Protein AF-A0A1L5KVN3-F1 (afdb_monomer_lite)

pLDDT: mean 93.5, std 4.27, range [57.47, 98.38]

Radius of gyration: 22.47 Å; chains: 1; bounding box: 56×33×67 Å

Structure (mmCIF, N/CA/C/O backbone):
data_AF-A0A1L5KVN3-F1
#
_entry.id   AF-A0A1L5KVN3-F1
#
loop_
_atom_site.group_PDB
_atom_site.id
_atom_site.type_symbol
_atom_site.label_atom_id
_atom_site.label_alt_id
_atom_site.label_comp_id
_atom_site.label_asym_id
_atom_site.label_entity_id
_atom_site.label_seq_id
_atom_site.pdbx_PDB_ins_code
_atom_site.Cartn_x
_atom_site.Cartn_y
_atom_site.Cartn_z
_atom_site.occupancy
_atom_site.B_iso_or_equiv
_atom_site.auth_seq_id
_atom_site.auth_comp_id
_atom_site.auth_asym_id
_atom_site.auth_atom_id
_atom_site.pdbx_PDB_model_num
ATOM 1 N N . GLY A 1 1 ? -29.099 7.643 25.582 1.00 81.31 1 GLY A N 1
ATOM 2 C CA . GLY A 1 1 ? -28.100 6.564 25.616 1.00 81.31 1 GLY A CA 1
ATOM 3 C C . GLY A 1 1 ? -27.613 6.233 24.219 1.00 81.31 1 GLY A C 1
ATOM 4 O O . GLY A 1 1 ? -27.958 6.924 23.261 1.00 81.31 1 GLY A O 1
ATOM 5 N N . VAL A 1 2 ? -26.756 5.220 24.115 1.00 88.31 2 VAL A N 1
ATOM 6 C CA . VAL A 1 2 ? -26.306 4.623 22.848 1.00 88.31 2 VAL A CA 1
ATOM 7 C C . VAL A 1 2 ? -26.408 3.105 22.978 1.00 88.31 2 VAL A C 1
ATOM 9 O O . VAL A 1 2 ? -26.219 2.573 24.073 1.00 88.31 2 VAL A O 1
ATOM 12 N N . THR A 1 3 ? -26.682 2.405 21.881 1.00 92.44 3 THR A N 1
ATOM 13 C CA . THR A 1 3 ? -26.737 0.935 21.856 1.00 92.44 3 THR A CA 1
ATOM 14 C C . THR A 1 3 ? -25.705 0.398 20.875 1.00 92.44 3 THR A C 1
ATOM 16 O O . THR A 1 3 ? -25.621 0.881 19.747 1.00 92.44 3 THR A O 1
ATOM 19 N N . VAL A 1 4 ? -24.920 -0.601 21.283 1.00 93.56 4 VAL A N 1
ATOM 20 C CA . VAL A 1 4 ? -24.021 -1.314 20.363 1.00 93.56 4 VAL A CA 1
ATOM 21 C C . VAL A 1 4 ? -24.869 -2.239 19.495 1.00 93.56 4 VAL A C 1
ATOM 23 O O . VAL A 1 4 ? -25.583 -3.092 20.013 1.00 93.56 4 VAL A O 1
ATOM 26 N N . THR A 1 5 ? -24.807 -2.055 18.182 1.00 93.75 5 THR A N 1
ATOM 27 C CA . THR A 1 5 ? -25.604 -2.813 17.202 1.00 93.75 5 THR A CA 1
ATOM 28 C C . THR A 1 5 ? -24.796 -3.876 16.479 1.00 93.75 5 THR A C 1
ATOM 30 O O . THR A 1 5 ? -25.347 -4.901 16.091 1.00 93.75 5 THR A O 1
ATOM 33 N N . ASN A 1 6 ? -23.496 -3.648 16.305 1.00 92.88 6 ASN A N 1
ATOM 34 C CA . ASN A 1 6 ? -22.606 -4.587 15.642 1.00 92.88 6 ASN A CA 1
ATOM 35 C C . ASN A 1 6 ? -21.169 -4.430 16.151 1.00 92.88 6 ASN A C 1
ATOM 37 O O . ASN A 1 6 ? -20.781 -3.356 16.622 1.00 92.88 6 ASN A O 1
ATOM 41 N N . ILE A 1 7 ? -20.386 -5.502 16.039 1.00 93.56 7 ILE A N 1
ATOM 42 C CA . ILE A 1 7 ? -18.973 -5.542 16.412 1.00 93.56 7 ILE A CA 1
ATOM 43 C C . ILE A 1 7 ? -18.209 -6.231 15.284 1.00 93.56 7 ILE A C 1
ATOM 45 O O . ILE A 1 7 ? -18.510 -7.370 14.935 1.00 93.56 7 ILE A O 1
ATOM 49 N N . SER A 1 8 ? -17.206 -5.546 14.741 1.00 92.00 8 SER A N 1
ATOM 50 C CA . SER A 1 8 ? -16.325 -6.078 13.700 1.00 92.00 8 SER A CA 1
ATOM 51 C C . SER A 1 8 ? -14.889 -6.094 14.207 1.00 92.00 8 SER A C 1
ATOM 53 O O . SER A 1 8 ? -14.295 -5.037 14.426 1.00 92.00 8 SER A O 1
ATOM 55 N N . CYS A 1 9 ? -14.333 -7.289 14.402 1.00 91.62 9 CYS A N 1
ATOM 56 C CA . CYS A 1 9 ? -12.966 -7.472 14.881 1.00 91.62 9 CYS A CA 1
ATOM 57 C C . CYS A 1 9 ? -12.002 -7.623 13.700 1.00 91.62 9 CYS A C 1
ATOM 59 O O . CYS A 1 9 ? -12.023 -8.637 13.001 1.00 91.62 9 CYS A O 1
ATOM 61 N N . GLY A 1 10 ? -11.140 -6.629 13.502 1.00 91.62 10 GLY A N 1
ATOM 62 C CA . GLY A 1 10 ? -10.053 -6.673 12.532 1.00 91.62 10 GLY A CA 1
ATOM 63 C C . GLY A 1 10 ? -8.733 -7.121 13.165 1.00 91.62 10 GLY A C 1
ATOM 64 O O . GLY A 1 10 ? -8.663 -7.346 14.375 1.00 91.62 10 GLY A O 1
ATOM 65 N N . PRO A 1 11 ? -7.650 -7.215 12.372 1.00 91.31 11 PRO A N 1
ATOM 66 C CA . PRO A 1 11 ? -6.347 -7.655 12.875 1.00 91.31 11 PRO A CA 1
ATOM 67 C C . PRO A 1 11 ? -5.754 -6.746 13.963 1.00 91.31 11 PRO A C 1
ATOM 69 O O . PRO A 1 11 ? -5.187 -7.250 14.931 1.00 91.31 11 PRO A O 1
ATOM 72 N N . SER A 1 12 ? -5.917 -5.424 13.825 1.00 92.06 12 SER A N 1
ATOM 73 C CA . SER A 1 12 ? -5.297 -4.428 14.720 1.00 92.06 12 SER A CA 1
ATOM 74 C C . SER A 1 12 ? -6.296 -3.586 15.518 1.00 92.06 12 SER A C 1
ATOM 76 O O . SER A 1 12 ? -5.930 -2.969 16.515 1.00 92.06 12 SER A O 1
ATOM 78 N N . VAL A 1 13 ? -7.549 -3.515 15.069 1.00 94.50 13 VAL A N 1
ATOM 79 C CA . VAL A 1 13 ? -8.603 -2.716 15.704 1.00 94.50 13 VAL A CA 1
ATOM 80 C C . VAL A 1 13 ? -9.915 -3.483 15.701 1.00 94.50 13 VAL A C 1
ATOM 82 O O . VAL A 1 13 ? -10.191 -4.254 14.782 1.00 94.50 13 VAL A O 1
ATOM 85 N N . THR A 1 14 ? -10.747 -3.218 16.698 1.00 93.94 14 THR A N 1
ATOM 86 C CA . THR A 1 14 ? -12.137 -3.664 16.757 1.00 93.94 14 THR A CA 1
ATOM 87 C C . THR A 1 14 ? -13.049 -2.454 16.615 1.00 93.94 14 THR A C 1
ATOM 89 O O . THR A 1 14 ? -12.903 -1.472 17.345 1.00 93.94 14 THR A O 1
ATOM 92 N N . ARG A 1 15 ? -13.992 -2.512 15.671 1.00 95.06 15 ARG A N 1
ATOM 93 C CA . ARG A 1 15 ? -14.998 -1.470 15.459 1.00 95.06 15 ARG A CA 1
ATOM 94 C C . ARG A 1 15 ? -16.300 -1.845 16.160 1.00 95.06 15 ARG A C 1
ATOM 96 O O . ARG A 1 15 ? -16.905 -2.865 15.841 1.00 95.06 15 ARG A O 1
ATOM 103 N N . TYR A 1 16 ? -16.757 -0.970 17.046 1.00 94.75 16 TYR A N 1
ATOM 104 C CA . TYR A 1 16 ? -18.073 -1.024 17.677 1.00 94.75 16 TYR A CA 1
ATOM 105 C C . TYR A 1 16 ? -19.016 -0.060 16.954 1.00 94.75 16 TYR A C 1
ATOM 107 O O . TYR A 1 16 ? -18.759 1.143 16.910 1.00 94.75 16 TYR A O 1
ATOM 115 N N . GLU A 1 17 ? -20.100 -0.571 16.374 1.00 95.00 17 GLU A N 1
ATOM 116 C CA . GLU A 1 17 ? -21.125 0.252 15.726 1.00 95.00 17 GLU A CA 1
ATOM 117 C C . GLU A 1 17 ? -22.189 0.653 16.748 1.00 95.00 17 GLU A C 1
ATOM 119 O O . GLU A 1 17 ? -22.953 -0.179 17.243 1.00 95.00 17 GLU A O 1
ATOM 124 N N . LEU A 1 18 ? -22.247 1.940 17.064 1.00 94.38 18 LEU A N 1
ATOM 125 C CA . LEU A 1 18 ? -23.184 2.527 18.008 1.00 94.38 18 LEU A CA 1
ATOM 126 C C . LEU A 1 18 ? -24.361 3.158 17.274 1.00 94.38 18 LEU A C 1
ATOM 128 O O . LEU A 1 18 ? -24.173 3.968 16.367 1.00 94.38 18 LEU A O 1
ATOM 132 N N . LEU A 1 19 ? -25.572 2.853 17.725 1.00 94.19 19 LEU A N 1
ATOM 133 C CA . LEU A 1 19 ? -26.783 3.564 17.346 1.00 94.19 19 LEU A CA 1
ATOM 134 C C . LEU A 1 19 ? -27.114 4.590 18.440 1.00 94.19 19 LEU A C 1
ATOM 136 O O . LEU A 1 19 ? -27.444 4.192 19.564 1.00 94.19 19 LEU A O 1
ATOM 140 N N . PRO A 1 20 ? -27.000 5.902 18.162 1.00 91.75 20 PRO A N 1
ATOM 141 C CA . PRO A 1 20 ? -27.422 6.927 19.104 1.00 91.75 20 PRO A CA 1
ATOM 142 C C . PRO A 1 20 ? -28.945 6.962 19.222 1.00 91.75 20 PRO A C 1
ATOM 144 O O . PRO A 1 20 ? -29.653 6.894 18.218 1.00 91.75 20 PRO A O 1
ATOM 147 N N . GLU A 1 21 ? -29.454 7.117 20.443 1.00 92.12 21 GLU A N 1
ATOM 148 C CA . GLU A 1 21 ? -30.877 7.394 20.647 1.00 92.12 21 GLU A CA 1
ATOM 149 C C . GLU A 1 21 ? -31.289 8.733 20.018 1.00 92.12 21 GLU A C 1
ATOM 151 O O . GLU A 1 21 ? -30.475 9.643 19.810 1.00 92.12 21 GLU A O 1
ATOM 156 N N . GLN A 1 22 ? -32.589 8.879 19.752 1.00 87.38 22 GLN A N 1
ATOM 157 C CA . GLN A 1 22 ? -33.147 10.101 19.189 1.00 87.38 22 GLN A CA 1
ATOM 158 C C . GLN A 1 22 ? -32.795 11.321 20.060 1.00 87.38 22 GLN A C 1
ATOM 160 O O . GLN A 1 22 ? -32.977 11.318 21.274 1.00 87.38 22 GLN A O 1
ATOM 165 N N . GLY A 1 23 ? -32.267 12.375 19.430 1.00 86.19 23 GLY A N 1
ATOM 166 C CA . GLY A 1 23 ? -31.845 13.605 20.111 1.00 86.19 23 GLY A CA 1
ATOM 167 C C . GLY A 1 23 ? -30.382 13.628 20.574 1.00 86.19 23 GLY A C 1
ATOM 168 O O . GLY A 1 23 ? -29.875 14.703 20.905 1.00 86.19 23 GLY A O 1
ATOM 169 N N . VAL A 1 24 ? -29.656 12.503 20.535 1.00 89.75 24 VAL A N 1
ATOM 170 C CA . VAL A 1 24 ? -28.208 12.494 20.797 1.00 89.75 24 VAL A CA 1
ATOM 171 C C . VAL A 1 24 ? -27.463 13.053 19.585 1.00 89.75 24 VAL A C 1
ATOM 173 O O . VAL A 1 24 ? -27.447 12.468 18.504 1.00 89.75 24 VAL A O 1
ATOM 176 N N . LYS A 1 25 ? -26.811 14.205 19.765 1.00 90.12 25 LYS A N 1
ATOM 177 C CA . LYS A 1 25 ? -25.978 14.810 18.719 1.00 90.12 25 LYS A CA 1
ATOM 178 C C . LYS A 1 25 ? -24.684 14.019 18.552 1.00 90.12 25 LYS A C 1
ATOM 180 O O . LYS A 1 25 ? -23.946 13.839 19.517 1.00 90.12 25 LYS A O 1
ATOM 185 N N . VAL A 1 26 ? -24.358 13.657 17.313 1.00 89.31 26 VAL A N 1
ATOM 186 C CA . VAL A 1 26 ? -23.094 12.991 16.956 1.00 89.31 26 VAL A CA 1
ATOM 187 C C . VAL A 1 26 ? -21.874 13.773 17.455 1.00 89.31 26 VAL A C 1
ATOM 189 O O . VAL A 1 26 ? -20.943 13.179 17.992 1.00 89.31 26 VAL A O 1
ATOM 192 N N . SER A 1 27 ? -21.905 15.107 17.376 1.00 91.56 27 SER A N 1
ATOM 193 C CA . SER A 1 27 ? -20.817 15.963 17.870 1.00 91.56 27 SER A CA 1
ATOM 194 C C . SER A 1 27 ? -20.517 15.775 19.358 1.00 91.56 27 SER A C 1
ATOM 196 O O . SER A 1 27 ? -19.368 15.920 19.758 1.00 91.56 27 SER A O 1
ATOM 198 N N . ARG A 1 28 ? -21.518 15.405 20.169 1.00 91.75 28 ARG A N 1
ATOM 199 C CA . ARG A 1 28 ? -21.337 15.120 21.598 1.00 91.75 28 ARG A CA 1
ATOM 200 C C . ARG A 1 28 ? -20.621 13.792 21.838 1.00 91.75 28 ARG A C 1
ATOM 202 O O . ARG A 1 28 ? -19.928 13.658 22.833 1.00 91.75 28 ARG A O 1
ATOM 209 N N . ILE A 1 29 ? -20.782 12.819 20.944 1.00 91.25 29 ILE A N 1
ATOM 210 C CA . ILE A 1 29 ? -20.035 11.555 21.007 1.00 91.25 29 ILE A CA 1
ATOM 211 C C . ILE A 1 29 ? -18.579 11.819 20.620 1.00 91.25 29 ILE A C 1
ATOM 213 O O . ILE A 1 29 ? -17.670 11.426 21.340 1.00 91.25 29 ILE A O 1
ATOM 217 N N . VAL A 1 30 ? -18.365 12.560 19.527 1.00 91.81 30 VAL A N 1
ATOM 218 C CA . VAL A 1 30 ? -17.022 12.936 19.061 1.00 91.81 30 VAL A CA 1
ATOM 219 C C . VAL A 1 30 ? -16.272 13.759 20.115 1.00 91.81 30 VAL A C 1
ATOM 221 O O . VAL A 1 30 ? -15.084 13.537 20.331 1.00 91.81 30 VAL A O 1
ATOM 224 N N . SER A 1 31 ? -16.950 14.659 20.836 1.00 93.94 31 SER A N 1
ATOM 225 C CA . SER A 1 31 ? -16.312 15.454 21.894 1.00 93.94 31 SER A CA 1
ATOM 226 C C . SER A 1 31 ? -15.871 14.646 23.119 1.00 93.94 31 SER A C 1
ATOM 228 O O . SER A 1 31 ? -15.094 15.160 23.909 1.00 93.94 31 SER A O 1
ATOM 230 N N . LEU A 1 32 ? -16.357 13.412 23.295 1.00 93.19 32 LEU A N 1
ATOM 231 C CA . LEU A 1 32 ? -15.996 12.532 24.415 1.00 93.19 32 LEU A CA 1
ATOM 232 C C . LEU A 1 32 ? -14.823 11.597 24.077 1.00 93.19 32 LEU A C 1
ATOM 234 O O . LEU A 1 32 ? -14.589 10.631 24.796 1.00 93.19 32 LEU A O 1
ATOM 238 N N . THR A 1 33 ? -14.099 11.845 22.980 1.00 93.81 33 THR A N 1
ATOM 239 C CA . THR A 1 33 ? -13.013 10.968 22.507 1.00 93.81 33 THR A CA 1
ATOM 240 C C . THR A 1 33 ? -11.989 10.662 23.607 1.00 93.81 33 THR A C 1
ATOM 242 O O . THR A 1 33 ? -11.694 9.492 23.851 1.00 93.81 33 THR A O 1
ATOM 245 N N . ASP A 1 34 ? -11.501 11.683 24.318 1.00 93.62 34 ASP A N 1
ATOM 246 C CA . ASP A 1 34 ? -10.494 11.509 25.374 1.00 93.62 34 ASP A CA 1
ATOM 247 C C . ASP A 1 34 ? -11.050 10.782 26.608 1.00 93.62 34 ASP A C 1
ATOM 249 O O . ASP A 1 34 ? -10.379 9.914 27.169 1.00 93.62 34 ASP A O 1
ATOM 253 N N . ASP A 1 35 ? -12.300 11.061 26.987 1.00 94.38 35 ASP A N 1
ATOM 254 C CA . ASP A 1 35 ? -12.962 10.395 28.116 1.00 94.38 35 ASP A CA 1
ATOM 255 C C . ASP A 1 35 ? -13.212 8.908 27.825 1.00 94.38 35 ASP A C 1
ATOM 257 O O . ASP A 1 35 ? -13.017 8.048 28.689 1.00 94.38 35 ASP A O 1
ATOM 261 N N . ILE A 1 36 ? -13.616 8.580 26.592 1.00 92.06 36 ILE A N 1
ATOM 262 C CA . ILE A 1 36 ? -13.808 7.197 26.139 1.00 92.06 36 ILE A CA 1
ATOM 263 C C . ILE A 1 36 ? -12.462 6.472 26.111 1.00 92.06 36 ILE A C 1
ATOM 265 O O . ILE A 1 36 ? -12.355 5.353 26.612 1.00 92.06 36 ILE A O 1
ATOM 269 N N . LYS A 1 37 ? -11.423 7.114 25.572 1.00 93.50 37 LYS A N 1
ATOM 270 C CA . LYS A 1 37 ? -10.060 6.578 25.537 1.00 93.50 37 LYS A CA 1
ATOM 271 C C . LYS A 1 37 ? -9.540 6.259 26.941 1.00 93.50 37 LYS A C 1
ATOM 273 O O . LYS A 1 37 ? -9.044 5.153 27.163 1.00 93.50 37 LYS A O 1
ATOM 278 N N . LEU A 1 38 ? -9.714 7.188 27.885 1.00 93.31 38 LEU A N 1
ATOM 279 C CA . LEU A 1 38 ? -9.354 7.004 29.291 1.00 93.31 38 LEU A CA 1
ATOM 280 C C . LEU A 1 38 ? -10.128 5.838 29.916 1.00 93.31 38 LEU A C 1
ATOM 282 O O . LEU A 1 38 ? -9.531 4.964 30.541 1.00 93.31 38 LEU A O 1
ATOM 286 N N . SER A 1 39 ? -11.442 5.791 29.697 1.00 93.38 39 SER A N 1
ATOM 287 C CA . SER A 1 39 ? -12.320 4.756 30.258 1.00 93.38 39 SER A CA 1
ATOM 288 C C . SER A 1 39 ? -12.009 3.354 29.726 1.00 93.38 39 SER A C 1
ATOM 290 O O . SER A 1 39 ? -12.161 2.372 30.447 1.00 93.38 39 SER A O 1
ATOM 292 N N . LEU A 1 40 ? -11.560 3.247 28.472 1.00 91.38 40 LEU A N 1
ATOM 293 C CA . LEU A 1 40 ? -11.174 1.981 27.844 1.00 91.38 40 LEU A CA 1
ATOM 294 C C . LEU A 1 40 ? -9.713 1.590 28.109 1.00 91.38 40 LEU A C 1
ATOM 296 O O . LEU A 1 40 ? -9.299 0.510 27.686 1.00 91.38 40 LEU A O 1
ATOM 300 N N . ALA A 1 41 ? -8.932 2.452 28.773 1.00 91.75 41 ALA A N 1
ATOM 301 C CA . ALA A 1 41 ? -7.478 2.325 28.887 1.00 91.75 41 ALA A CA 1
ATOM 302 C C . ALA A 1 41 ? -6.798 2.086 27.520 1.00 91.75 41 ALA A C 1
ATOM 304 O O . ALA A 1 41 ? -5.848 1.310 27.402 1.00 91.75 41 ALA A O 1
ATOM 305 N N . ALA A 1 42 ? -7.317 2.728 26.469 1.00 89.94 42 ALA A N 1
ATOM 306 C CA . ALA A 1 42 ? -6.834 2.566 25.105 1.00 89.94 42 ALA A CA 1
ATOM 307 C C . ALA A 1 42 ? -5.720 3.576 24.792 1.00 89.94 42 ALA A C 1
ATOM 309 O O . ALA A 1 42 ? -5.783 4.740 25.188 1.00 89.94 42 ALA A O 1
ATOM 310 N N . ALA A 1 43 ? -4.706 3.147 24.034 1.00 86.06 43 ALA A N 1
ATOM 311 C CA . ALA A 1 43 ? -3.625 4.035 23.599 1.00 86.06 43 ALA A CA 1
ATOM 312 C C . ALA A 1 43 ? -4.125 5.139 22.656 1.00 86.06 43 ALA A C 1
ATOM 314 O O . ALA A 1 43 ? -3.614 6.258 22.693 1.00 86.06 43 ALA A O 1
ATOM 315 N N . ASP A 1 44 ? -5.131 4.828 21.838 1.00 90.44 44 ASP A N 1
ATOM 316 C CA . ASP A 1 44 ? -5.861 5.775 21.004 1.00 90.44 44 ASP A CA 1
ATOM 317 C C . ASP A 1 44 ? -7.217 5.196 20.582 1.00 90.44 44 ASP A C 1
ATOM 319 O O . ASP A 1 44 ? -7.417 3.993 20.727 1.00 90.44 44 ASP A O 1
ATOM 323 N N . ILE A 1 45 ? -8.139 6.015 20.069 1.00 94.19 45 ILE A N 1
ATOM 324 C CA . ILE A 1 45 ? -9.385 5.546 19.434 1.00 94.19 45 ILE A CA 1
ATOM 325 C C . ILE A 1 45 ? -9.701 6.391 18.196 1.00 94.19 45 ILE A C 1
ATOM 327 O O . ILE A 1 45 ? -9.344 7.566 18.136 1.00 94.19 45 ILE A O 1
ATOM 331 N N . ARG A 1 46 ? -10.431 5.827 17.229 1.00 94.25 46 ARG A N 1
ATOM 332 C CA . ARG A 1 46 ? -10.948 6.572 16.068 1.00 94.25 46 ARG A CA 1
ATOM 333 C C . ARG A 1 46 ? -12.470 6.515 16.037 1.00 94.25 46 ARG A C 1
ATOM 335 O O . ARG A 1 46 ? -13.056 5.439 16.081 1.00 94.25 46 ARG A O 1
ATOM 342 N N . ILE A 1 47 ? -13.112 7.679 15.942 1.00 94.44 47 ILE A N 1
ATOM 343 C CA . ILE A 1 47 ? -14.570 7.791 15.817 1.00 94.44 47 ILE A CA 1
ATOM 344 C C . ILE A 1 47 ? -14.922 8.146 14.368 1.00 94.44 47 ILE A C 1
ATOM 346 O O . ILE A 1 47 ? -14.527 9.191 13.857 1.00 94.44 47 ILE A O 1
ATOM 350 N N . GLU A 1 48 ? -15.679 7.274 13.709 1.00 92.19 48 GLU A N 1
ATOM 351 C CA . GLU A 1 48 ? -16.202 7.454 12.355 1.00 92.19 48 GLU A CA 1
ATOM 352 C C . GLU A 1 48 ? -17.707 7.727 12.423 1.00 92.19 48 GLU A C 1
ATOM 354 O O . GLU A 1 48 ? -18.495 6.851 12.786 1.00 92.19 48 GLU A O 1
ATOM 359 N N . ALA A 1 49 ? -18.116 8.959 12.116 1.00 88.69 49 ALA A N 1
ATOM 360 C CA . ALA A 1 49 ? -19.492 9.388 12.316 1.00 88.69 49 ALA A CA 1
ATOM 361 C C . ALA A 1 49 ? -19.992 10.345 11.213 1.00 88.69 49 ALA A C 1
ATOM 363 O O . ALA A 1 49 ? -19.437 11.437 11.077 1.00 88.69 49 ALA A O 1
ATOM 364 N N . PRO A 1 50 ? -21.074 10.004 10.483 1.00 88.50 50 PRO A N 1
ATOM 365 C CA . PRO A 1 50 ? -21.709 8.683 10.421 1.00 88.50 50 PRO A CA 1
ATOM 366 C C . PRO A 1 50 ? -20.830 7.667 9.675 1.00 88.50 50 PRO A C 1
ATOM 368 O O . PRO A 1 50 ? -19.999 8.046 8.850 1.00 88.50 50 PRO A O 1
ATOM 371 N N . ILE A 1 51 ? -21.048 6.374 9.921 1.00 89.94 51 ILE A N 1
ATOM 372 C CA . ILE A 1 51 ? -20.488 5.319 9.067 1.00 89.94 51 ILE A CA 1
ATOM 373 C C . ILE A 1 51 ? -21.133 5.445 7.674 1.00 89.94 51 ILE A C 1
ATOM 375 O O . ILE A 1 51 ? -22.364 5.486 7.585 1.00 89.94 51 ILE A O 1
ATOM 379 N N . PRO A 1 52 ? -20.358 5.487 6.574 1.00 87.56 52 PRO A N 1
ATOM 380 C CA . PRO A 1 52 ? -20.912 5.573 5.227 1.00 87.56 52 PRO A CA 1
ATOM 381 C C . PRO A 1 52 ? -21.978 4.499 4.968 1.00 87.56 52 PRO A C 1
ATOM 383 O O . PRO A 1 52 ? -21.739 3.307 5.149 1.00 87.56 52 PRO A O 1
ATOM 386 N N . GLY A 1 53 ? -23.174 4.931 4.562 1.00 87.94 53 GLY A N 1
ATOM 387 C CA . GLY A 1 53 ? -24.302 4.037 4.278 1.00 87.94 53 GLY A CA 1
ATOM 388 C C . GLY A 1 53 ? -25.047 3.489 5.504 1.00 87.94 53 GLY A C 1
ATOM 389 O O . GLY A 1 53 ? -25.959 2.686 5.323 1.00 87.94 53 GLY A O 1
ATOM 390 N N . LYS A 1 54 ? -24.716 3.911 6.734 1.00 88.25 54 LYS A N 1
ATOM 391 C CA . LYS A 1 54 ? -25.406 3.487 7.964 1.00 88.25 54 LYS A CA 1
ATOM 392 C C . LYS A 1 54 ? -25.755 4.674 8.864 1.00 88.25 54 LYS A C 1
ATOM 394 O O . LYS A 1 54 ? -24.983 5.616 9.014 1.00 88.25 54 LYS A O 1
ATOM 399 N N . SER A 1 55 ? -26.887 4.592 9.561 1.00 88.12 55 SER A N 1
ATOM 400 C CA . SER A 1 55 ? -27.271 5.544 10.619 1.00 88.12 55 SER A CA 1
ATOM 401 C C . SER A 1 55 ? -26.604 5.209 11.961 1.00 88.12 55 SER A C 1
ATOM 403 O O . SER A 1 55 ? -27.265 5.161 12.992 1.00 88.12 55 SER A O 1
ATOM 405 N N . ALA A 1 56 ? -25.298 4.939 11.944 1.00 91.88 56 ALA A N 1
ATOM 406 C CA . ALA A 1 56 ? -24.525 4.507 13.107 1.00 91.88 56 ALA A CA 1
ATOM 407 C C . ALA A 1 56 ? -23.205 5.282 13.220 1.00 91.88 56 ALA A C 1
ATOM 409 O O . ALA A 1 56 ? -22.703 5.837 12.240 1.00 91.88 56 ALA A O 1
ATOM 410 N N . VAL A 1 57 ? -22.641 5.302 14.425 1.00 94.44 57 VAL A N 1
ATOM 411 C CA . VAL A 1 57 ? -21.311 5.833 14.743 1.00 94.44 57 VAL A CA 1
ATOM 412 C C . VAL A 1 57 ? -20.371 4.660 14.988 1.00 94.44 57 VAL A C 1
ATOM 414 O O . VAL A 1 57 ? -20.653 3.817 15.830 1.00 94.44 57 VAL A O 1
ATOM 417 N N . GLY A 1 58 ? -19.257 4.586 14.269 1.00 95.00 58 GLY A N 1
ATOM 418 C CA . GLY A 1 58 ? -18.233 3.570 14.483 1.00 95.00 58 GLY A CA 1
ATOM 419 C C . GLY A 1 58 ? -17.190 4.069 15.473 1.00 95.00 58 GLY A C 1
ATOM 420 O O . GLY A 1 58 ? -16.607 5.124 15.249 1.00 95.00 58 GLY A O 1
ATOM 421 N N . ILE A 1 59 ? -16.928 3.317 16.539 1.00 95.25 59 ILE A N 1
ATOM 422 C CA . ILE A 1 59 ? -15.774 3.547 17.416 1.00 95.25 59 ILE A CA 1
ATOM 423 C C . ILE A 1 59 ? -14.778 2.415 17.205 1.00 95.25 59 ILE A C 1
ATOM 425 O O . ILE A 1 59 ? -15.067 1.259 17.505 1.00 95.25 59 ILE A O 1
ATOM 429 N N . GLU A 1 60 ? -13.609 2.751 16.677 1.00 95.69 60 GLU A N 1
ATOM 430 C CA . GLU A 1 60 ? -12.484 1.844 16.490 1.00 95.69 60 GLU A CA 1
ATOM 431 C C . GLU A 1 60 ? -11.558 1.921 17.694 1.00 95.69 60 GLU A C 1
ATOM 433 O O . GLU A 1 60 ? -11.006 2.978 18.007 1.00 95.69 60 GLU A O 1
ATOM 438 N N . VAL A 1 61 ? -11.390 0.780 18.353 1.00 95.06 61 VAL A N 1
ATOM 439 C CA . VAL A 1 61 ? -10.530 0.621 19.522 1.00 95.06 61 VAL A CA 1
ATOM 440 C C . VAL A 1 61 ? -9.397 -0.339 19.148 1.00 95.06 61 VAL A C 1
ATOM 442 O O . VAL A 1 61 ? -9.684 -1.420 18.627 1.00 95.06 61 VAL A O 1
ATOM 445 N N . PRO A 1 62 ? -8.122 0.015 19.385 1.00 94.00 62 PRO A N 1
ATOM 446 C CA . PRO A 1 62 ? -6.992 -0.885 19.199 1.00 94.00 62 PRO A CA 1
ATOM 447 C C . PRO A 1 62 ? -7.171 -2.184 19.979 1.00 94.00 62 PRO A C 1
ATOM 449 O O . PRO A 1 62 ? -7.613 -2.179 21.131 1.00 94.00 62 PRO A O 1
ATOM 452 N N . ASN A 1 63 ? -6.809 -3.300 19.354 1.00 92.19 63 ASN A N 1
ATOM 453 C CA . ASN A 1 63 ? -6.819 -4.588 20.030 1.00 92.19 63 ASN A CA 1
ATOM 454 C C . ASN A 1 63 ? -5.711 -4.630 21.094 1.00 92.19 63 ASN A C 1
ATOM 456 O O . ASN A 1 63 ? -4.658 -4.012 20.941 1.00 92.19 63 ASN A O 1
ATOM 460 N N . LYS A 1 64 ? -5.930 -5.395 22.171 1.00 88.88 64 LYS A N 1
ATOM 461 C CA . LYS A 1 64 ? -4.879 -5.654 23.174 1.00 88.88 64 LYS A CA 1
ATOM 462 C C . LYS A 1 64 ? -3.719 -6.451 22.578 1.00 88.88 64 LYS A C 1
ATOM 464 O O . LYS A 1 64 ? -2.566 -6.197 22.902 1.00 88.88 64 LYS A O 1
ATOM 469 N N . GLU A 1 65 ? -4.049 -7.389 21.696 1.00 89.25 65 GLU A N 1
ATOM 470 C CA . GLU A 1 65 ? -3.102 -8.194 20.935 1.00 89.25 65 GLU A CA 1
ATOM 471 C C . GLU A 1 65 ? -3.419 -8.040 19.447 1.00 89.25 65 GLU A C 1
ATOM 473 O O . GLU A 1 65 ? -4.556 -8.250 19.018 1.00 89.25 65 GLU A O 1
ATOM 478 N N . ASN A 1 66 ? -2.418 -7.638 18.663 1.00 89.25 66 ASN A N 1
ATOM 479 C CA . ASN A 1 66 ? -2.565 -7.473 17.222 1.00 89.25 66 ASN A CA 1
ATOM 480 C C . ASN A 1 66 ? -2.226 -8.779 16.506 1.00 89.25 66 ASN A C 1
ATOM 482 O O . ASN A 1 66 ? -1.189 -9.390 16.768 1.00 89.25 66 ASN A O 1
ATOM 486 N N . ASN A 1 67 ? -3.055 -9.152 15.536 1.00 90.19 67 ASN A N 1
ATOM 487 C CA . ASN A 1 67 ? -2.782 -10.283 14.661 1.00 90.19 67 ASN A CA 1
ATOM 488 C C . ASN A 1 67 ? -1.934 -9.837 13.469 1.00 90.19 67 ASN A C 1
ATOM 490 O O . ASN A 1 67 ? -2.295 -8.909 12.741 1.00 90.19 67 ASN A O 1
ATOM 494 N N . ILE A 1 68 ? -0.808 -10.517 13.252 1.00 93.12 68 ILE A N 1
ATOM 495 C CA . ILE A 1 68 ? 0.064 -10.254 12.106 1.00 93.12 68 ILE A CA 1
ATOM 496 C C . ILE A 1 68 ? -0.663 -10.659 10.821 1.00 93.12 68 ILE A C 1
ATOM 498 O O . ILE A 1 68 ? -1.138 -11.785 10.688 1.00 93.12 68 ILE A O 1
ATOM 502 N N . VAL A 1 69 ? -0.710 -9.744 9.852 1.00 95.56 69 VAL A N 1
ATOM 503 C CA . VAL A 1 69 ? -1.199 -10.032 8.499 1.00 95.56 69 VAL A CA 1
ATOM 504 C C . VAL A 1 69 ? -0.024 -10.517 7.657 1.00 95.56 69 VAL A C 1
ATOM 506 O O . VAL A 1 69 ? 0.853 -9.736 7.287 1.00 95.56 69 VAL A O 1
ATOM 509 N N . TYR A 1 70 ? 0.017 -11.817 7.373 1.00 96.31 70 TYR A N 1
ATOM 510 C CA . TYR A 1 70 ? 1.110 -12.422 6.615 1.00 96.31 70 TYR A CA 1
ATOM 511 C C . TYR A 1 70 ? 0.924 -12.235 5.110 1.00 96.31 70 TYR A C 1
ATOM 513 O O . TYR A 1 70 ? -0.163 -12.440 4.576 1.00 96.31 70 TYR A O 1
ATOM 521 N N . LEU A 1 71 ? 2.018 -11.951 4.396 1.00 96.50 71 LEU A N 1
ATOM 522 C CA . LEU A 1 71 ? 2.004 -11.809 2.935 1.00 96.50 71 LEU A CA 1
ATOM 523 C C . LEU A 1 71 ? 1.434 -13.049 2.229 1.00 96.50 71 LEU A C 1
ATOM 525 O O . LEU A 1 71 ? 0.682 -12.929 1.267 1.00 96.50 71 LEU A O 1
ATOM 529 N N . ARG A 1 72 ? 1.765 -14.240 2.742 1.00 96.62 72 ARG A N 1
ATOM 530 C CA . ARG A 1 72 ? 1.268 -15.519 2.227 1.00 96.62 72 ARG A CA 1
ATOM 531 C C . ARG A 1 72 ? -0.256 -15.571 2.201 1.00 96.62 72 ARG A C 1
ATOM 533 O O . ARG A 1 72 ? -0.827 -15.916 1.177 1.00 96.62 72 ARG A O 1
ATOM 540 N N . GLU A 1 73 ? -0.893 -15.175 3.298 1.00 95.62 73 GLU A N 1
ATOM 541 C CA . GLU A 1 73 ? -2.351 -15.163 3.404 1.00 95.62 73 GLU A CA 1
ATOM 542 C C . GLU A 1 73 ? -2.982 -14.211 2.379 1.00 95.62 73 GLU A C 1
ATOM 544 O O . GLU A 1 73 ? -4.004 -14.525 1.772 1.00 95.62 73 GLU A O 1
ATOM 549 N N . LEU A 1 74 ? -2.349 -13.059 2.141 1.00 97.19 74 LEU A N 1
ATOM 550 C CA . LEU A 1 74 ? -2.805 -12.127 1.115 1.00 97.19 74 LEU A CA 1
ATOM 551 C C . LEU A 1 74 ? -2.712 -12.748 -0.285 1.00 97.19 74 LEU A C 1
ATOM 553 O O . LEU A 1 74 ? -3.625 -12.580 -1.093 1.00 97.19 74 LEU A O 1
ATOM 557 N N . PHE A 1 75 ? -1.629 -13.472 -0.572 1.00 96.81 75 PHE A N 1
ATOM 558 C CA . PHE A 1 75 ? -1.381 -14.065 -1.889 1.00 96.81 75 PHE A CA 1
ATOM 559 C C . PHE A 1 75 ? -2.195 -15.326 -2.163 1.00 96.81 75 PHE A C 1
ATOM 561 O O . PHE A 1 75 ? -2.506 -15.584 -3.320 1.00 96.81 75 PHE A O 1
ATOM 568 N N . GLU A 1 76 ? -2.559 -16.076 -1.125 1.00 96.19 76 GLU A N 1
ATOM 569 C CA . GLU A 1 76 ? -3.434 -17.252 -1.215 1.00 96.19 76 GLU A CA 1
ATOM 570 C C . GLU A 1 76 ? -4.924 -16.871 -1.293 1.00 96.19 76 GLU A C 1
ATOM 572 O O . GLU A 1 76 ? -5.771 -17.720 -1.571 1.00 96.19 76 GLU A O 1
ATOM 577 N N . SER A 1 77 ? -5.263 -15.593 -1.086 1.00 97.19 77 SER A N 1
ATOM 578 C CA . SER A 1 77 ? -6.639 -15.114 -1.208 1.00 97.19 77 SER A CA 1
ATOM 579 C C . SER A 1 77 ? -7.160 -15.215 -2.643 1.00 97.19 77 SER A C 1
ATOM 581 O O . SER A 1 77 ? -6.477 -14.882 -3.616 1.00 97.19 77 SER A O 1
ATOM 583 N N . GLU A 1 78 ? -8.428 -15.603 -2.788 1.00 96.38 78 GLU A N 1
ATOM 584 C CA . GLU A 1 78 ? -9.068 -15.703 -4.101 1.00 96.38 78 GLU A CA 1
ATOM 585 C C . GLU A 1 78 ? -9.086 -14.350 -4.831 1.00 96.38 78 GLU A C 1
ATOM 587 O O . GLU A 1 78 ? -8.839 -14.290 -6.040 1.00 96.38 78 GLU A O 1
ATOM 592 N N . SER A 1 79 ? -9.318 -13.262 -4.084 1.00 96.12 79 SER A N 1
ATOM 593 C CA . SER A 1 79 ? -9.332 -11.898 -4.613 1.00 96.12 79 SER A CA 1
ATOM 594 C C . SER A 1 79 ? -7.989 -11.513 -5.222 1.00 96.12 79 SER A C 1
ATOM 596 O O . SER A 1 79 ? -7.980 -10.826 -6.240 1.00 96.12 79 SER A O 1
ATOM 598 N N . PHE A 1 80 ? -6.864 -11.985 -4.673 1.00 97.44 80 PHE A N 1
ATOM 599 C CA . PHE A 1 80 ? -5.551 -11.780 -5.271 1.00 97.44 80 PHE A CA 1
ATOM 600 C C . PHE A 1 80 ? -5.281 -12.770 -6.405 1.00 97.44 80 PHE A C 1
ATOM 602 O O . PHE A 1 80 ? -4.989 -12.324 -7.517 1.00 97.44 80 PHE A O 1
ATOM 609 N N . CYS A 1 81 ? -5.413 -14.084 -6.184 1.00 95.56 81 CYS A N 1
ATOM 610 C CA . CYS A 1 81 ? -5.089 -15.106 -7.188 1.00 95.56 81 CYS A CA 1
ATOM 611 C C . CYS A 1 81 ? -5.848 -14.903 -8.506 1.00 95.56 81 CYS A C 1
ATOM 613 O O . CYS A 1 81 ? -5.262 -15.011 -9.582 1.00 95.56 81 CYS A O 1
ATOM 615 N N . ARG A 1 82 ? -7.147 -14.578 -8.436 1.00 95.44 82 ARG A N 1
ATOM 616 C CA . ARG A 1 82 ? -8.017 -14.435 -9.616 1.00 95.44 82 ARG A CA 1
ATOM 617 C C . ARG A 1 82 ? -8.012 -13.029 -10.221 1.00 95.44 82 ARG A C 1
ATOM 619 O O . ARG A 1 82 ? -8.662 -12.802 -11.244 1.00 95.44 82 ARG A O 1
ATOM 626 N N . HIS A 1 83 ? -7.293 -12.069 -9.631 1.00 96.44 83 HIS A N 1
ATOM 627 C CA . HIS A 1 83 ? -7.265 -10.707 -10.163 1.00 96.44 83 HIS A CA 1
ATOM 628 C C . HIS A 1 83 ? -6.526 -10.654 -11.505 1.00 96.44 83 HIS A C 1
ATOM 630 O O . HIS A 1 83 ? -5.342 -10.990 -11.578 1.00 96.44 83 HIS A O 1
ATOM 636 N N . LYS A 1 84 ? -7.218 -10.169 -12.544 1.00 94.50 84 LYS A N 1
ATOM 637 C CA . LYS A 1 84 ? -6.775 -10.200 -13.951 1.00 94.50 84 LYS A CA 1
ATOM 638 C C . LYS A 1 84 ? -5.561 -9.318 -14.259 1.00 94.50 84 LYS A C 1
ATOM 640 O O . LYS A 1 84 ? -4.779 -9.649 -15.141 1.00 94.50 84 LYS A O 1
ATOM 645 N N . SER A 1 85 ? -5.415 -8.186 -13.569 1.00 95.75 85 SER A N 1
ATOM 646 C CA . SER A 1 85 ? -4.286 -7.273 -13.795 1.00 95.75 85 SER A CA 1
ATOM 647 C C . SER A 1 85 ? -2.972 -7.841 -13.261 1.00 95.75 85 SER A C 1
ATOM 649 O O . SER A 1 85 ? -2.908 -8.305 -12.120 1.00 95.75 85 SER A O 1
ATOM 651 N N . ARG A 1 86 ? -1.918 -7.726 -14.077 1.00 95.50 86 ARG A N 1
ATOM 652 C CA . ARG A 1 86 ? -0.519 -8.001 -13.706 1.00 95.50 86 ARG A CA 1
ATOM 653 C C . ARG A 1 86 ? 0.087 -6.925 -12.799 1.00 95.50 86 ARG A C 1
ATOM 655 O O . ARG A 1 86 ? 1.115 -7.169 -12.184 1.00 95.50 86 ARG A O 1
ATOM 662 N N . LEU A 1 87 ? -0.561 -5.763 -12.693 1.00 96.19 87 LEU A N 1
ATOM 663 C CA . LEU A 1 87 ? -0.169 -4.648 -11.822 1.00 96.19 87 LEU A CA 1
ATOM 664 C C . LEU A 1 87 ? -1.018 -4.575 -10.542 1.00 96.19 87 LEU A C 1
ATOM 666 O O . LEU A 1 87 ? -1.029 -3.556 -9.847 1.00 96.19 87 LEU A O 1
ATOM 670 N N . ALA A 1 88 ? -1.750 -5.649 -10.239 1.00 96.12 88 ALA A N 1
ATOM 671 C CA . ALA A 1 88 ? -2.488 -5.765 -8.997 1.00 96.12 88 ALA A CA 1
ATOM 672 C C . ALA A 1 88 ? -1.558 -6.073 -7.826 1.00 96.12 88 ALA A C 1
ATOM 674 O O . ALA A 1 88 ? -0.673 -6.922 -7.941 1.00 96.12 88 ALA A O 1
ATOM 675 N N . PHE A 1 89 ? -1.810 -5.440 -6.686 1.00 97.00 89 PHE A N 1
ATOM 676 C CA . PHE A 1 89 ? -1.089 -5.712 -5.453 1.00 97.00 89 PHE A CA 1
ATOM 677 C C . PHE A 1 89 ? -2.025 -5.832 -4.258 1.00 97.00 89 PHE A C 1
ATOM 679 O O . PHE A 1 89 ? -3.071 -5.180 -4.191 1.00 97.00 89 PHE A O 1
ATOM 686 N N . ALA A 1 90 ? -1.649 -6.697 -3.320 1.00 97.12 90 ALA A N 1
ATOM 687 C CA . ALA A 1 90 ? -2.362 -6.822 -2.062 1.00 97.12 90 ALA A CA 1
ATOM 688 C C . ALA A 1 90 ? -1.937 -5.690 -1.121 1.00 97.12 90 ALA A C 1
ATOM 690 O O . ALA A 1 90 ? -0.749 -5.487 -0.888 1.00 97.12 90 ALA A O 1
ATOM 691 N N . VAL A 1 91 ? -2.902 -4.946 -0.589 1.00 95.62 91 VAL A N 1
ATOM 692 C CA . VAL A 1 91 ? -2.644 -3.843 0.351 1.00 95.62 91 VAL A CA 1
ATOM 693 C C . VAL A 1 91 ? -2.522 -4.377 1.777 1.00 95.62 91 VAL A C 1
ATOM 695 O O . VAL A 1 91 ? -1.696 -3.908 2.553 1.00 95.62 91 VAL A O 1
ATOM 698 N N . GLY A 1 92 ? -3.355 -5.358 2.123 1.00 95.94 92 GLY A N 1
ATOM 699 C CA . GLY A 1 92 ? -3.471 -5.895 3.473 1.00 95.94 92 GLY A CA 1
ATOM 700 C C . GLY A 1 92 ? -4.884 -6.398 3.730 1.00 95.94 92 GLY A C 1
ATOM 701 O O . GLY A 1 92 ? -5.550 -6.883 2.815 1.00 95.94 92 GLY A O 1
ATOM 702 N N . LYS A 1 93 ? -5.345 -6.251 4.970 1.00 95.44 93 LYS A N 1
ATOM 703 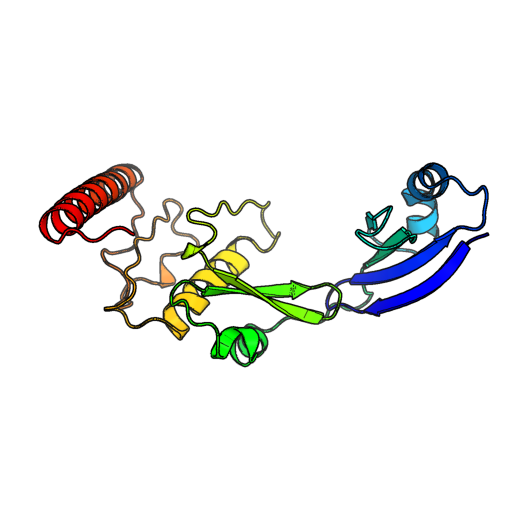C CA . LYS A 1 93 ? -6.717 -6.553 5.373 1.00 95.44 93 LYS A CA 1
ATOM 704 C C . LYS A 1 93 ? -7.430 -5.304 5.857 1.00 95.44 93 LYS A C 1
ATOM 706 O O . LYS A 1 93 ? -6.806 -4.435 6.465 1.00 95.44 93 LYS A O 1
ATOM 711 N N . ASP A 1 94 ? -8.727 -5.234 5.602 1.00 92.12 94 ASP A N 1
ATOM 712 C CA . ASP A 1 94 ? -9.575 -4.218 6.206 1.00 92.12 94 ASP A CA 1
ATOM 713 C C . ASP A 1 94 ? -9.896 -4.545 7.678 1.00 92.12 94 ASP A C 1
ATOM 715 O O . ASP A 1 94 ? -9.471 -5.555 8.250 1.00 92.12 94 ASP A O 1
ATOM 719 N N . ILE A 1 95 ? -10.672 -3.666 8.304 1.00 87.44 95 ILE A N 1
ATOM 720 C CA . ILE A 1 95 ? -11.157 -3.819 9.679 1.00 87.44 95 ILE A CA 1
ATOM 721 C C . ILE A 1 95 ? -12.091 -5.020 9.896 1.00 87.44 95 ILE A C 1
ATOM 723 O O . ILE A 1 95 ? -12.340 -5.389 11.035 1.00 87.44 95 ILE A O 1
ATOM 727 N N . GLY A 1 96 ? -12.641 -5.609 8.834 1.00 87.56 96 GLY A N 1
ATOM 728 C CA . GLY A 1 96 ? -13.425 -6.842 8.883 1.00 87.56 96 GLY A CA 1
ATOM 729 C C . GLY A 1 96 ? -12.567 -8.088 8.658 1.00 87.56 96 GLY A C 1
ATOM 730 O O . GLY A 1 96 ? -13.100 -9.193 8.603 1.00 87.56 96 GLY A O 1
ATOM 731 N N . GLY A 1 97 ? -11.250 -7.920 8.494 1.00 90.06 97 GLY A N 1
ATOM 732 C CA . GLY A 1 97 ? -10.311 -8.997 8.204 1.00 90.06 97 GLY A CA 1
ATOM 733 C C . GLY A 1 97 ? -10.300 -9.440 6.740 1.00 90.06 97 GLY A C 1
ATOM 734 O O . GLY A 1 97 ? -9.599 -10.401 6.417 1.00 90.06 97 GLY A O 1
ATOM 735 N N . GLN A 1 98 ? -11.027 -8.757 5.853 1.00 93.00 98 GLN A N 1
ATOM 736 C CA . GLN A 1 98 ? -11.100 -9.119 4.442 1.00 93.00 98 GLN A CA 1
ATOM 737 C C . GLN A 1 98 ? -9.874 -8.626 3.686 1.00 93.00 98 GLN A C 1
ATOM 739 O O . GLN A 1 98 ? -9.405 -7.507 3.896 1.00 93.00 98 GLN A O 1
ATOM 744 N N . VAL A 1 99 ? -9.349 -9.465 2.790 1.00 96.38 99 VAL A N 1
ATOM 745 C CA . VAL A 1 99 ? -8.163 -9.126 1.996 1.00 96.38 99 VAL A CA 1
ATOM 746 C C . VAL A 1 99 ? -8.499 -8.050 0.970 1.00 96.38 99 VAL A C 1
ATOM 748 O O . VAL A 1 99 ? -9.373 -8.222 0.118 1.00 96.38 99 VAL A O 1
ATOM 751 N N . VAL A 1 100 ? -7.743 -6.957 1.022 1.00 96.44 100 VAL A N 1
ATOM 752 C CA . VAL A 1 100 ? -7.868 -5.813 0.125 1.00 96.44 100 VAL A CA 1
ATOM 753 C C . VAL A 1 100 ? -6.796 -5.899 -0.954 1.00 96.44 100 VAL A C 1
ATOM 755 O O . VAL A 1 100 ? -5.596 -5.865 -0.673 1.00 96.44 100 VAL A O 1
ATOM 758 N N . VAL A 1 101 ? -7.242 -5.966 -2.206 1.00 97.19 101 VAL A N 1
ATOM 759 C CA . VAL A 1 101 ? -6.396 -5.962 -3.405 1.00 97.19 101 VAL A CA 1
ATOM 760 C C . VAL A 1 101 ? -6.759 -4.749 -4.247 1.00 97.19 101 VAL A C 1
ATOM 762 O O . VAL A 1 101 ? -7.936 -4.444 -4.428 1.00 97.19 101 VAL A O 1
ATOM 765 N N . THR A 1 102 ? -5.752 -4.063 -4.776 1.00 95.44 102 THR A N 1
ATOM 766 C CA . THR A 1 102 ? -5.935 -2.925 -5.684 1.00 95.44 102 THR A CA 1
ATOM 767 C C . THR A 1 102 ? -5.063 -3.075 -6.928 1.00 95.44 102 THR A C 1
ATOM 769 O O . THR A 1 102 ? -4.276 -4.014 -7.036 1.00 95.44 102 THR A O 1
ATOM 772 N N . ASP A 1 103 ? -5.228 -2.175 -7.894 1.00 95.44 103 ASP A N 1
ATOM 773 C CA . ASP A 1 103 ? -4.613 -2.248 -9.217 1.00 95.44 103 ASP A CA 1
ATOM 774 C C . ASP A 1 103 ? -4.034 -0.898 -9.639 1.00 95.44 103 ASP A C 1
ATOM 776 O O . ASP A 1 103 ? -4.771 0.075 -9.825 1.00 95.44 103 ASP A O 1
ATOM 780 N N . ILE A 1 104 ? -2.714 -0.858 -9.844 1.00 95.00 104 ILE A N 1
ATOM 781 C CA . ILE A 1 104 ? -2.006 0.357 -10.269 1.00 95.00 104 ILE A CA 1
ATOM 782 C C . ILE A 1 104 ? -2.514 0.818 -11.641 1.00 95.00 104 ILE A C 1
ATOM 784 O O . ILE A 1 104 ? -2.580 2.010 -11.899 1.00 95.00 104 ILE A O 1
ATOM 788 N N . ALA A 1 105 ? -2.964 -0.084 -12.519 1.00 92.12 105 ALA A N 1
ATOM 789 C CA . ALA A 1 105 ? -3.500 0.322 -13.821 1.00 92.12 105 ALA A CA 1
ATOM 790 C C . ALA A 1 105 ? -4.773 1.186 -13.706 1.00 92.12 105 ALA A C 1
ATOM 792 O O . ALA A 1 105 ? -5.024 2.031 -14.564 1.00 92.12 105 ALA A O 1
ATOM 793 N N . LYS A 1 106 ? -5.568 0.999 -12.642 1.00 91.75 106 LYS A N 1
ATOM 794 C CA . LYS A 1 106 ? -6.783 1.790 -12.366 1.00 91.75 106 LYS A CA 1
ATOM 795 C C . LYS A 1 106 ? -6.491 3.071 -11.583 1.00 91.75 106 LYS A C 1
ATOM 797 O O . LYS A 1 106 ? -7.290 4.001 -11.610 1.00 91.75 106 LYS A O 1
ATOM 802 N N . MET A 1 107 ? -5.355 3.108 -10.893 1.00 91.44 107 MET A N 1
ATOM 803 C CA . MET A 1 107 ? -4.825 4.253 -10.155 1.00 91.44 107 MET A CA 1
ATOM 804 C C . MET A 1 107 ? -3.442 4.566 -10.735 1.00 91.44 107 MET A C 1
ATOM 806 O O . MET A 1 107 ? -2.440 4.193 -10.123 1.00 91.44 107 MET A O 1
ATOM 810 N N . PRO A 1 108 ? -3.371 5.180 -11.935 1.00 85.06 108 PRO A N 1
ATOM 811 C CA . PRO A 1 108 ? -2.199 5.105 -12.816 1.00 85.06 108 PRO A CA 1
ATOM 812 C C . PRO A 1 108 ? -0.898 5.593 -12.171 1.00 85.06 108 PRO A C 1
ATOM 814 O O . PRO A 1 108 ? 0.186 5.234 -12.630 1.00 85.06 108 PRO A O 1
ATOM 817 N N . HIS A 1 109 ? -1.001 6.365 -11.086 1.00 93.69 109 HIS A N 1
ATOM 818 C CA . HIS A 1 109 ? 0.099 6.715 -10.204 1.00 93.69 109 HIS A CA 1
ATOM 819 C C . HIS A 1 109 ? -0.331 6.586 -8.736 1.00 93.69 109 HIS A C 1
ATOM 821 O O . HIS A 1 109 ? -1.463 6.915 -8.379 1.00 93.69 109 HIS A O 1
ATOM 827 N N . LEU A 1 110 ? 0.596 6.145 -7.883 1.00 93.56 110 LEU A N 1
ATOM 828 C CA . LEU A 1 110 ? 0.394 5.959 -6.446 1.00 93.56 110 LEU A CA 1
ATOM 829 C C . LEU A 1 110 ? 1.449 6.747 -5.662 1.00 93.56 110 LEU A C 1
ATOM 831 O O . LEU A 1 110 ? 2.639 6.656 -5.961 1.00 93.56 110 LEU A O 1
ATOM 835 N N . LEU A 1 111 ? 1.018 7.477 -4.630 1.00 95.50 111 LEU A N 1
ATOM 836 C CA . LEU A 1 111 ? 1.897 8.136 -3.663 1.00 95.50 111 LEU A CA 1
ATOM 837 C C . LEU A 1 111 ? 1.818 7.404 -2.319 1.00 95.50 111 LEU A C 1
ATOM 839 O O . LEU A 1 111 ? 0.738 7.286 -1.746 1.00 95.50 111 LEU A O 1
ATOM 843 N N . ILE A 1 112 ? 2.963 6.949 -1.802 1.00 93.94 112 ILE A N 1
ATOM 844 C CA . ILE A 1 112 ? 3.065 6.305 -0.485 1.00 93.94 112 ILE A CA 1
ATOM 845 C C . ILE A 1 112 ? 3.891 7.200 0.442 1.00 93.94 112 ILE A C 1
ATOM 847 O O . ILE A 1 112 ? 5.077 7.435 0.203 1.00 93.94 112 ILE A O 1
ATOM 851 N N . ALA A 1 113 ? 3.274 7.677 1.522 1.00 94.56 113 ALA A N 1
ATOM 852 C CA . ALA A 1 113 ? 3.906 8.516 2.534 1.00 94.56 113 ALA A CA 1
ATOM 853 C C . ALA A 1 113 ? 3.668 7.946 3.938 1.00 94.56 113 ALA A C 1
ATOM 855 O O . ALA A 1 113 ? 2.649 7.315 4.200 1.00 94.56 113 ALA A O 1
ATOM 856 N N . GLY A 1 114 ? 4.626 8.161 4.838 1.00 92.50 114 GLY A N 1
ATOM 857 C CA . GLY A 1 114 ? 4.564 7.682 6.216 1.00 92.50 114 GLY A CA 1
ATOM 858 C C . GLY A 1 114 ? 5.855 7.985 6.974 1.00 92.50 114 GLY A C 1
ATOM 859 O O . GLY A 1 114 ? 6.934 8.046 6.372 1.00 92.50 114 GLY A O 1
ATOM 860 N N . ALA A 1 115 ? 5.738 8.189 8.288 1.00 92.19 115 ALA A N 1
ATOM 861 C CA . ALA A 1 115 ? 6.873 8.397 9.186 1.00 92.19 115 ALA A CA 1
ATOM 862 C C . ALA A 1 115 ? 7.723 7.120 9.338 1.00 92.19 115 ALA A C 1
ATOM 864 O O . ALA A 1 115 ? 7.287 6.017 8.994 1.00 92.19 115 ALA A O 1
ATOM 865 N N . THR A 1 116 ? 8.941 7.242 9.864 1.00 89.31 116 THR A N 1
ATOM 866 C CA . THR A 1 116 ? 9.770 6.075 10.207 1.00 89.31 116 THR A CA 1
ATOM 867 C C . THR A 1 116 ? 9.013 5.155 11.169 1.00 89.31 116 THR A C 1
ATOM 869 O O . THR A 1 116 ? 8.378 5.630 12.104 1.00 89.31 116 THR A O 1
ATOM 872 N N . GLY A 1 117 ? 9.040 3.844 10.916 1.00 89.19 117 GLY A N 1
ATOM 873 C CA . GLY A 1 117 ? 8.323 2.854 11.731 1.00 89.19 117 GLY A CA 1
ATOM 874 C C . GLY A 1 117 ? 6.832 2.685 11.406 1.00 89.19 117 GLY A C 1
ATOM 875 O O . GLY A 1 117 ? 6.222 1.746 11.895 1.00 89.19 117 GLY A O 1
ATOM 876 N N . SER A 1 118 ? 6.247 3.507 10.524 1.00 90.69 118 SER A N 1
ATOM 877 C CA . SER A 1 118 ? 4.823 3.394 10.136 1.00 90.69 118 SER A CA 1
ATOM 878 C C . SER A 1 118 ? 4.495 2.230 9.188 1.00 90.69 118 SER A C 1
ATOM 880 O O . SER A 1 118 ? 3.345 2.056 8.801 1.00 90.69 118 SER A O 1
ATOM 882 N N . GLY A 1 119 ? 5.498 1.454 8.762 1.00 92.75 119 GLY A N 1
ATOM 883 C CA . GLY A 1 119 ? 5.316 0.344 7.818 1.00 92.75 119 GLY A CA 1
ATOM 884 C C . GLY A 1 119 ? 5.432 0.718 6.334 1.00 92.75 119 GLY A C 1
ATOM 885 O O . GLY A 1 119 ? 5.224 -0.140 5.481 1.00 92.75 119 GLY A O 1
ATOM 886 N N . LYS A 1 120 ? 5.827 1.956 5.993 1.00 94.44 120 LYS A N 1
ATOM 887 C CA . LYS A 1 120 ? 6.021 2.403 4.595 1.00 94.44 120 LYS A CA 1
ATOM 888 C C . LYS A 1 120 ? 6.895 1.445 3.773 1.00 94.44 120 LYS A C 1
ATOM 890 O O . LYS A 1 120 ? 6.507 1.047 2.679 1.00 94.44 120 LYS A O 1
ATOM 895 N N . SER A 1 121 ? 8.058 1.069 4.298 1.00 93.12 121 SER A N 1
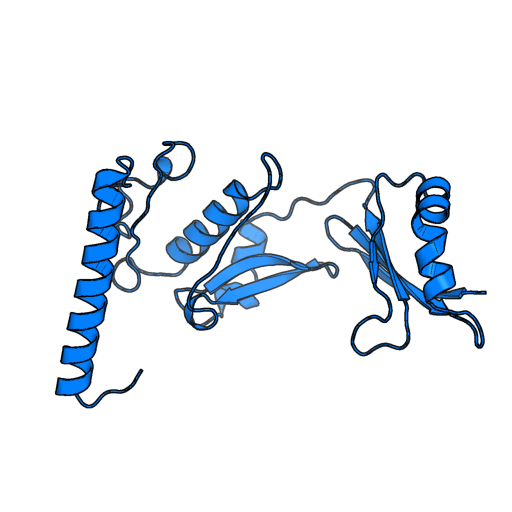ATOM 896 C CA . SER A 1 121 ? 8.990 0.172 3.607 1.00 93.12 121 SER A CA 1
ATOM 897 C C . SER A 1 121 ? 8.400 -1.226 3.406 1.00 93.12 121 SER A C 1
ATOM 899 O O . SER A 1 121 ? 8.528 -1.806 2.332 1.00 93.12 121 SER A O 1
ATOM 901 N N . VAL A 1 122 ? 7.666 -1.741 4.398 1.00 94.75 122 VAL A N 1
ATOM 902 C CA . VAL A 1 122 ? 6.950 -3.024 4.299 1.00 94.75 122 VAL A CA 1
ATOM 903 C C . VAL A 1 122 ? 5.865 -2.963 3.219 1.00 94.75 122 VAL A C 1
ATOM 905 O O . VAL A 1 122 ? 5.741 -3.893 2.424 1.00 94.75 122 VAL A O 1
ATOM 908 N N . CYS A 1 123 ? 5.128 -1.852 3.129 1.00 95.50 123 CYS A N 1
ATOM 909 C CA . CYS A 1 123 ? 4.123 -1.621 2.089 1.00 95.50 123 CYS A CA 1
ATOM 910 C C . CYS A 1 123 ? 4.745 -1.601 0.680 1.00 95.50 123 CYS A C 1
ATOM 912 O O . CYS A 1 123 ? 4.257 -2.284 -0.219 1.00 95.50 123 CYS A O 1
ATOM 914 N N . ILE A 1 124 ? 5.874 -0.904 0.497 1.00 95.62 124 ILE A N 1
ATOM 915 C CA . ILE A 1 124 ? 6.608 -0.880 -0.781 1.00 95.62 124 ILE A CA 1
ATOM 916 C C . ILE A 1 124 ? 7.056 -2.293 -1.181 1.00 95.62 124 ILE A C 1
ATOM 918 O O . ILE A 1 124 ? 6.830 -2.712 -2.315 1.00 95.62 124 ILE A O 1
ATOM 922 N N . ASN A 1 125 ? 7.638 -3.052 -0.250 1.00 96.31 125 ASN A N 1
ATOM 923 C CA . ASN A 1 125 ? 8.053 -4.431 -0.510 1.00 96.31 125 ASN A CA 1
ATOM 924 C C . ASN A 1 125 ? 6.857 -5.336 -0.842 1.00 96.31 125 ASN A C 1
ATOM 926 O O . ASN A 1 125 ? 6.927 -6.128 -1.773 1.00 96.31 125 ASN A O 1
ATOM 930 N N . THR A 1 126 ? 5.731 -5.176 -0.146 1.00 96.94 126 THR A N 1
ATOM 931 C CA . THR A 1 126 ? 4.491 -5.919 -0.425 1.00 96.94 126 THR A CA 1
ATOM 932 C C . THR A 1 126 ? 3.980 -5.648 -1.841 1.00 96.94 126 THR A C 1
ATOM 934 O O . THR A 1 126 ? 3.600 -6.581 -2.553 1.00 96.94 126 THR A O 1
ATOM 937 N N . LEU A 1 127 ? 4.026 -4.388 -2.286 1.00 97.25 127 LEU A N 1
ATOM 938 C CA . LEU A 1 127 ? 3.664 -4.000 -3.647 1.00 97.25 127 LEU A CA 1
ATOM 939 C C . LEU A 1 127 ? 4.582 -4.667 -4.677 1.00 97.25 127 LEU A C 1
ATOM 941 O O . LEU A 1 127 ? 4.094 -5.322 -5.597 1.00 97.25 127 LEU A O 1
ATOM 945 N N . ILE A 1 128 ? 5.901 -4.539 -4.510 1.00 97.12 128 ILE A N 1
ATOM 946 C CA . ILE A 1 128 ? 6.889 -5.104 -5.441 1.00 97.12 128 ILE A CA 1
ATOM 947 C C . ILE A 1 128 ? 6.748 -6.627 -5.514 1.00 97.12 128 ILE A C 1
ATOM 949 O O . ILE A 1 128 ? 6.648 -7.189 -6.605 1.00 97.12 128 ILE A O 1
ATOM 953 N N . MET A 1 129 ? 6.667 -7.292 -4.361 1.00 97.38 129 MET A N 1
ATOM 954 C CA . MET A 1 129 ? 6.500 -8.741 -4.285 1.00 97.38 129 MET A CA 1
ATOM 955 C C . MET A 1 129 ? 5.188 -9.200 -4.916 1.00 97.38 129 MET A C 1
ATOM 957 O O . MET A 1 129 ? 5.178 -10.235 -5.573 1.00 97.38 129 MET A O 1
ATOM 961 N N . SER A 1 130 ? 4.101 -8.432 -4.787 1.00 97.81 130 SER A N 1
ATOM 962 C CA . SER A 1 130 ? 2.832 -8.761 -5.448 1.00 97.81 130 SER A CA 1
ATOM 963 C 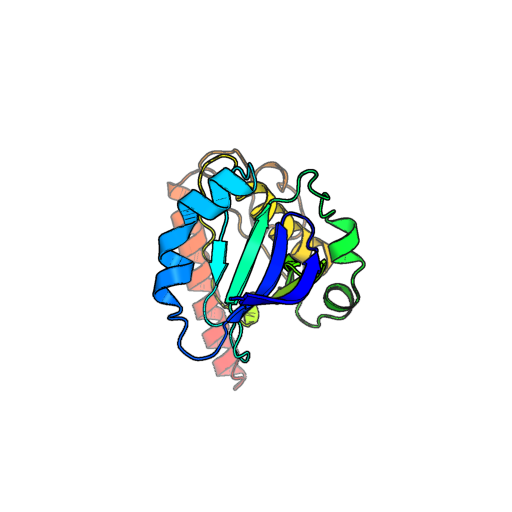C . SER A 1 130 ? 2.971 -8.789 -6.971 1.00 97.81 130 SER A C 1
ATOM 965 O O . SER A 1 130 ? 2.446 -9.692 -7.624 1.00 97.81 130 SER A O 1
ATOM 967 N N . ILE A 1 131 ? 3.700 -7.820 -7.534 1.00 97.06 131 ILE A N 1
ATOM 968 C CA . ILE A 1 131 ? 3.955 -7.746 -8.976 1.00 97.06 131 ILE A CA 1
ATOM 969 C C . ILE A 1 131 ? 4.830 -8.922 -9.410 1.00 97.06 131 ILE A C 1
ATOM 971 O O . ILE A 1 131 ? 4.454 -9.646 -10.326 1.00 97.06 131 ILE A O 1
ATOM 975 N N . ILE A 1 132 ? 5.958 -9.159 -8.734 1.00 96.38 132 ILE A N 1
ATOM 976 C CA . ILE A 1 132 ? 6.900 -10.235 -9.091 1.00 96.38 132 ILE A CA 1
ATOM 977 C C . ILE A 1 132 ? 6.247 -11.619 -8.956 1.00 96.38 132 ILE A C 1
ATOM 979 O O . ILE A 1 132 ? 6.529 -12.508 -9.752 1.00 96.38 132 ILE A O 1
ATOM 983 N N . TYR A 1 133 ? 5.344 -11.802 -7.988 1.00 96.19 133 TYR A N 1
ATOM 984 C CA . TYR A 1 133 ? 4.622 -13.060 -7.794 1.00 96.19 133 TYR A CA 1
ATOM 985 C C . TYR A 1 133 ? 3.643 -13.371 -8.937 1.00 96.19 133 TYR A C 1
ATOM 987 O O . TYR A 1 133 ? 3.370 -14.536 -9.218 1.00 96.19 133 TYR A O 1
ATOM 995 N N . LYS A 1 134 ? 3.089 -12.346 -9.599 1.00 94.25 134 LYS A N 1
ATOM 996 C CA . LYS A 1 134 ? 2.013 -12.505 -10.591 1.00 94.25 134 LYS A CA 1
ATOM 997 C C . LYS A 1 134 ? 2.441 -12.271 -12.039 1.00 94.25 134 LYS A C 1
ATOM 999 O O . LYS A 1 134 ? 1.809 -12.816 -12.952 1.00 94.25 134 LYS A O 1
ATOM 1004 N N . ALA A 1 135 ? 3.411 -11.398 -12.267 1.00 97.19 135 ALA A N 1
ATOM 1005 C CA . ALA A 1 135 ? 3.785 -10.932 -13.592 1.00 97.19 135 ALA A CA 1
ATOM 1006 C C . ALA A 1 135 ? 5.036 -11.645 -14.095 1.00 97.19 135 ALA A C 1
ATOM 1008 O O . ALA A 1 135 ? 6.040 -11.723 -13.389 1.00 97.19 135 ALA A O 1
ATOM 1009 N N . ASP A 1 136 ? 4.996 -12.098 -15.346 1.00 97.62 136 ASP A N 1
ATOM 1010 C CA . ASP A 1 136 ? 6.206 -12.521 -16.039 1.00 97.62 136 ASP A CA 1
ATOM 1011 C C . ASP A 1 136 ? 7.102 -11.292 -16.317 1.00 97.62 136 ASP A C 1
ATOM 1013 O O . ASP A 1 136 ? 6.581 -10.195 -16.560 1.00 97.62 136 ASP A O 1
ATOM 1017 N N . PRO A 1 137 ? 8.440 -11.425 -16.3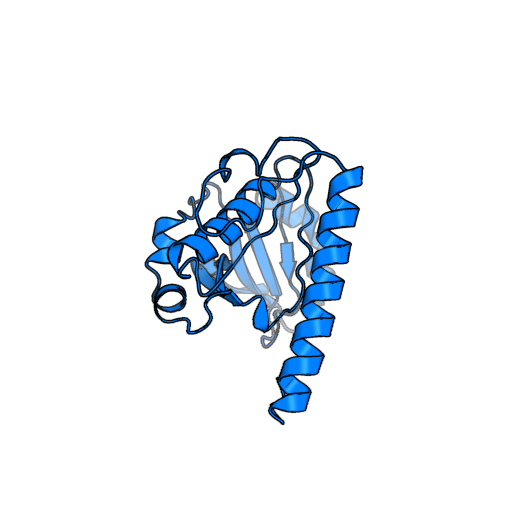13 1.00 97.50 137 PRO A N 1
ATOM 1018 C CA . PRO A 1 137 ? 9.346 -10.330 -16.659 1.00 97.50 137 PRO A CA 1
ATOM 1019 C C . PRO A 1 137 ? 9.135 -9.722 -18.050 1.00 97.50 137 PRO A C 1
ATOM 1021 O O . PRO A 1 137 ? 9.644 -8.628 -18.300 1.00 97.50 137 PRO A O 1
ATOM 1024 N N . ASN A 1 138 ? 8.459 -10.419 -18.966 1.00 97.06 138 ASN A N 1
ATOM 1025 C CA . ASN A 1 138 ? 8.088 -9.890 -20.278 1.00 97.06 138 ASN A CA 1
ATOM 1026 C C . ASN A 1 138 ? 6.802 -9.048 -20.235 1.00 97.06 138 ASN A C 1
ATOM 1028 O O . ASN A 1 138 ? 6.635 -8.160 -21.068 1.00 97.06 138 ASN A O 1
ATOM 1032 N N . ASP A 1 139 ? 5.933 -9.280 -19.246 1.00 95.69 139 ASP A N 1
ATOM 1033 C CA . ASP A 1 139 ? 4.691 -8.524 -19.056 1.00 95.69 139 ASP A CA 1
ATOM 1034 C C . ASP A 1 139 ? 4.947 -7.197 -18.326 1.00 95.69 139 ASP A C 1
ATOM 1036 O O . ASP A 1 139 ? 4.332 -6.173 -18.637 1.00 95.69 139 ASP A O 1
ATOM 1040 N N . VAL A 1 140 ? 5.837 -7.207 -17.325 1.00 97.19 140 VAL A N 1
ATOM 1041 C CA . VAL A 1 140 ? 6.106 -6.047 -16.464 1.00 97.19 140 VAL A CA 1
ATOM 1042 C C . VAL A 1 140 ? 7.606 -5.841 -16.271 1.00 97.19 140 VAL A C 1
ATOM 1044 O O . VAL A 1 140 ? 8.320 -6.722 -15.792 1.00 97.19 140 VAL A O 1
ATOM 1047 N N . LYS A 1 141 ? 8.066 -4.623 -16.576 1.00 97.19 141 LYS A N 1
ATOM 1048 C CA . LYS A 1 141 ? 9.414 -4.140 -16.256 1.00 97.19 141 LYS A CA 1
ATOM 1049 C C . LYS A 1 141 ? 9.372 -3.073 -15.169 1.00 97.19 141 LYS A C 1
ATOM 1051 O O . LYS A 1 141 ? 8.470 -2.238 -15.143 1.00 97.19 141 LYS A O 1
ATOM 1056 N N . LEU A 1 142 ? 10.372 -3.098 -14.295 1.00 97.62 142 LEU A N 1
ATOM 1057 C CA . LEU A 1 142 ? 10.524 -2.196 -13.162 1.00 97.62 142 LEU A CA 1
ATOM 1058 C C . LEU A 1 142 ? 11.785 -1.346 -13.330 1.00 97.62 142 LEU A C 1
ATOM 1060 O O . LEU A 1 142 ? 12.850 -1.837 -13.705 1.00 97.62 142 LEU A O 1
ATOM 1064 N N . ILE A 1 143 ? 11.659 -0.064 -13.000 1.00 97.50 143 ILE A N 1
ATOM 1065 C CA . ILE A 1 143 ? 12.784 0.833 -12.746 1.00 97.50 143 ILE A CA 1
ATOM 1066 C C . ILE A 1 143 ? 12.676 1.227 -11.280 1.00 97.50 143 ILE A C 1
ATOM 1068 O O . ILE A 1 143 ? 11.657 1.769 -10.855 1.00 97.50 143 ILE A O 1
ATOM 1072 N N . MET A 1 144 ? 13.717 0.937 -10.509 1.00 97.44 144 MET A N 1
ATOM 1073 C CA . MET A 1 144 ? 13.762 1.230 -9.081 1.00 97.44 144 MET A CA 1
ATOM 1074 C C . MET A 1 144 ? 14.803 2.308 -8.807 1.00 97.44 144 MET A C 1
ATOM 1076 O O . MET A 1 144 ? 15.920 2.248 -9.321 1.00 97.44 144 MET A O 1
ATOM 1080 N N . VAL A 1 145 ? 14.430 3.287 -7.987 1.00 96.31 145 VAL A N 1
ATOM 1081 C CA . VAL A 1 145 ? 15.282 4.413 -7.599 1.00 96.31 145 VAL A CA 1
ATOM 1082 C C . VAL A 1 145 ? 15.344 4.453 -6.076 1.00 96.31 145 VAL A C 1
ATOM 1084 O O . VAL A 1 145 ? 14.324 4.657 -5.421 1.00 96.31 145 VAL A O 1
ATOM 1087 N N . ASP A 1 146 ? 16.533 4.255 -5.516 1.00 95.19 146 ASP A N 1
ATOM 1088 C CA . ASP A 1 146 ? 16.782 4.249 -4.074 1.00 95.19 146 ASP A CA 1
ATOM 1089 C C . ASP A 1 146 ? 18.049 5.050 -3.754 1.00 95.19 146 ASP A C 1
ATOM 1091 O O . ASP A 1 146 ? 19.130 4.483 -3.575 1.00 95.19 146 ASP A O 1
ATOM 1095 N N . PRO A 1 147 ? 17.945 6.389 -3.677 1.00 89.44 147 PRO A N 1
ATOM 1096 C CA . PRO A 1 147 ? 19.104 7.246 -3.472 1.00 89.44 147 PRO A CA 1
ATOM 1097 C C . PRO A 1 147 ? 19.704 7.119 -2.071 1.00 89.44 147 PRO A C 1
ATOM 1099 O O . PRO A 1 147 ? 20.808 7.598 -1.829 1.00 89.44 147 PRO A O 1
ATOM 1102 N N . LYS A 1 148 ? 18.972 6.504 -1.135 1.00 86.75 148 LYS A N 1
ATOM 1103 C CA . LYS A 1 148 ? 19.444 6.273 0.231 1.00 86.75 148 LYS A CA 1
ATOM 1104 C C . LYS A 1 148 ? 20.091 4.900 0.393 1.00 86.75 148 LYS A C 1
ATOM 1106 O O . LYS A 1 148 ? 20.782 4.701 1.384 1.00 86.75 148 LYS A O 1
ATOM 1111 N N . VAL A 1 149 ? 19.907 3.995 -0.572 1.00 84.88 149 VAL A N 1
ATOM 1112 C CA . VAL A 1 149 ? 20.454 2.630 -0.560 1.00 84.88 149 VAL A CA 1
ATOM 1113 C C . VAL A 1 149 ? 20.000 1.856 0.685 1.00 84.88 149 VAL A C 1
ATOM 1115 O O . VAL A 1 149 ? 20.785 1.173 1.334 1.00 84.88 149 VAL A O 1
ATOM 1118 N N . VAL A 1 150 ? 18.726 2.002 1.054 1.00 83.31 150 VAL A N 1
ATOM 1119 C CA . VAL A 1 150 ? 18.180 1.414 2.291 1.00 83.31 150 VAL A CA 1
ATOM 1120 C C . VAL A 1 150 ? 17.219 0.269 2.000 1.00 83.31 150 VAL A C 1
ATOM 1122 O O . VAL A 1 150 ? 17.187 -0.700 2.749 1.00 83.31 150 VAL A O 1
ATOM 1125 N N . GLU A 1 151 ? 16.437 0.358 0.926 1.00 86.94 151 GLU A N 1
ATOM 1126 C CA . GLU A 1 151 ? 15.211 -0.435 0.797 1.00 86.94 151 GLU A CA 1
ATOM 1127 C C . GLU A 1 151 ? 15.201 -1.314 -0.451 1.00 86.94 151 GLU A C 1
ATOM 1129 O O . GLU A 1 151 ? 14.782 -2.466 -0.395 1.00 86.94 151 GLU A O 1
ATOM 1134 N N . LEU A 1 152 ? 15.644 -0.786 -1.599 1.00 95.62 152 LEU A N 1
ATOM 1135 C CA . LEU A 1 152 ? 15.388 -1.434 -2.892 1.00 95.62 152 LEU A CA 1
ATOM 1136 C C . LEU A 1 152 ? 16.591 -2.187 -3.451 1.00 95.62 152 LEU A C 1
ATOM 1138 O O . LEU A 1 152 ? 16.441 -2.970 -4.383 1.00 95.62 152 LEU A O 1
ATOM 1142 N N . SER A 1 153 ? 17.782 -1.994 -2.882 1.00 93.81 153 SER A N 1
ATOM 1143 C CA . SER A 1 153 ? 19.013 -2.616 -3.394 1.00 93.81 153 SER A CA 1
ATOM 1144 C C . SER A 1 153 ? 18.977 -4.147 -3.377 1.00 93.81 153 SER A C 1
ATOM 1146 O O . SER A 1 153 ? 19.655 -4.774 -4.192 1.00 93.81 153 SER A O 1
ATOM 1148 N N . VAL A 1 154 ? 18.149 -4.739 -2.508 1.00 95.38 154 VAL A N 1
ATOM 1149 C CA . VAL A 1 154 ? 17.901 -6.188 -2.427 1.00 95.38 154 VAL A CA 1
ATOM 1150 C C . VAL A 1 154 ? 17.297 -6.771 -3.711 1.00 95.38 154 VAL A C 1
ATOM 1152 O O . VAL A 1 154 ? 17.469 -7.953 -3.985 1.00 95.38 154 VAL A O 1
ATOM 1155 N N . TYR A 1 155 ? 16.632 -5.951 -4.530 1.00 97.19 155 TYR A N 1
ATOM 1156 C CA . TYR A 1 155 ? 16.009 -6.390 -5.780 1.00 97.19 155 TYR A CA 1
ATOM 1157 C C . TYR A 1 155 ? 16.972 -6.418 -6.970 1.00 97.19 155 TYR A C 1
ATOM 1159 O O . TYR A 1 155 ? 16.574 -6.825 -8.059 1.00 97.19 155 TYR A O 1
ATOM 1167 N N . ASN A 1 156 ? 18.230 -5.993 -6.816 1.00 96.88 156 ASN A N 1
ATOM 1168 C CA . ASN A 1 156 ? 19.196 -6.080 -7.910 1.00 96.88 156 ASN A CA 1
ATOM 1169 C C . ASN A 1 156 ? 19.342 -7.526 -8.412 1.00 96.88 156 ASN A C 1
ATOM 1171 O O . ASN A 1 156 ? 19.510 -8.455 -7.629 1.00 96.88 156 ASN A O 1
ATOM 1175 N N . GLY A 1 157 ? 19.310 -7.699 -9.736 1.00 96.06 157 GLY A N 1
ATOM 1176 C CA . GLY A 1 157 ? 19.461 -9.001 -10.392 1.00 96.06 157 GLY A CA 1
ATOM 1177 C C . GLY A 1 157 ? 18.153 -9.721 -10.724 1.00 96.06 157 GLY A C 1
ATOM 1178 O O . GLY A 1 157 ? 18.196 -10.714 -11.448 1.00 96.06 157 GLY A O 1
ATOM 1179 N N . ILE A 1 158 ? 16.989 -9.229 -10.276 1.00 97.81 158 ILE A N 1
ATOM 1180 C CA . ILE A 1 158 ? 15.712 -9.805 -10.723 1.00 97.81 158 ILE A CA 1
ATOM 1181 C C . ILE A 1 158 ? 15.482 -9.527 -12.223 1.00 97.81 158 ILE A C 1
ATOM 1183 O O . ILE A 1 158 ? 15.803 -8.437 -12.704 1.00 97.81 158 ILE A O 1
ATOM 1187 N N . PRO A 1 159 ? 14.860 -10.455 -12.969 1.00 97.88 159 PRO A N 1
ATOM 1188 C CA . PRO A 1 159 ? 14.641 -10.305 -14.413 1.00 97.88 159 PRO A CA 1
ATOM 1189 C C . PRO A 1 159 ? 13.637 -9.197 -14.783 1.00 97.88 159 PRO A C 1
ATOM 1191 O O . PRO A 1 159 ? 13.593 -8.742 -15.933 1.00 97.88 159 PRO A O 1
ATOM 1194 N N . HIS A 1 160 ? 12.816 -8.751 -13.828 1.00 98.38 160 HIS A N 1
ATOM 1195 C CA . HIS A 1 160 ? 11.887 -7.633 -14.008 1.00 98.38 160 HIS A CA 1
ATOM 1196 C C . HIS A 1 160 ? 12.591 -6.278 -14.075 1.00 98.38 160 HIS A C 1
ATOM 1198 O O . HIS A 1 160 ? 12.019 -5.341 -14.628 1.00 98.38 160 HIS A O 1
ATOM 1204 N N . LEU A 1 161 ? 13.803 -6.136 -13.529 1.00 98.00 161 LEU A N 1
ATOM 1205 C CA . LEU A 1 161 ? 14.517 -4.863 -13.576 1.00 98.00 161 LEU A CA 1
ATOM 1206 C C . LEU A 1 161 ? 14.980 -4.555 -14.998 1.00 98.00 161 LEU A C 1
ATOM 1208 O O . LEU A 1 161 ? 15.637 -5.366 -15.645 1.00 98.00 161 LEU A O 1
ATOM 1212 N N . LEU A 1 162 ? 14.655 -3.354 -15.473 1.00 96.44 162 LEU A N 1
ATOM 1213 C CA . LEU A 1 162 ? 15.140 -2.873 -16.765 1.00 96.44 162 LEU A CA 1
ATOM 1214 C C . LEU A 1 162 ? 16.607 -2.425 -16.690 1.00 96.44 162 LEU A C 1
ATOM 1216 O O . LEU A 1 162 ? 17.368 -2.586 -17.638 1.00 96.44 162 LEU A O 1
ATOM 1220 N N . ILE A 1 163 ? 16.982 -1.854 -15.548 1.00 95.69 163 ILE A N 1
ATOM 1221 C CA . ILE A 1 163 ? 18.328 -1.397 -15.207 1.00 95.69 163 ILE A CA 1
ATOM 1222 C C . ILE A 1 163 ? 18.593 -1.712 -13.728 1.00 95.69 163 ILE A C 1
ATOM 1224 O O . ILE A 1 163 ? 17.629 -1.855 -12.967 1.00 95.69 163 ILE A O 1
ATOM 1228 N N . PRO A 1 164 ? 19.863 -1.792 -13.291 1.00 96.25 164 PRO A N 1
ATOM 1229 C CA . PRO A 1 164 ? 20.189 -1.879 -11.870 1.00 96.25 164 PRO A CA 1
ATOM 1230 C C . PRO A 1 164 ? 19.544 -0.745 -11.067 1.00 96.25 164 PRO A C 1
ATOM 1232 O O . PRO A 1 164 ? 19.318 0.348 -11.595 1.00 96.25 164 PRO A O 1
ATOM 1235 N N . VAL A 1 165 ? 19.277 -1.001 -9.786 1.00 97.44 165 VAL A N 1
ATOM 1236 C CA . VAL A 1 165 ? 18.662 -0.025 -8.878 1.00 97.44 165 VAL A CA 1
ATOM 1237 C C . VAL A 1 165 ? 19.472 1.270 -8.899 1.00 97.44 165 VAL A C 1
ATOM 1239 O O . VAL A 1 165 ? 20.679 1.283 -8.650 1.00 97.44 165 VAL A O 1
ATOM 1242 N N . VAL A 1 166 ? 18.799 2.374 -9.216 1.00 96.81 166 VAL A N 1
ATOM 1243 C CA . VAL A 1 166 ? 19.440 3.675 -9.386 1.00 96.81 166 VAL A CA 1
ATOM 1244 C C . VAL A 1 166 ? 19.629 4.327 -8.022 1.00 96.81 166 VAL A C 1
ATOM 1246 O O . VAL A 1 166 ? 18.660 4.710 -7.370 1.00 96.81 166 VAL A O 1
ATOM 1249 N N . THR A 1 167 ? 20.882 4.483 -7.608 1.00 94.81 167 THR A N 1
ATOM 1250 C CA . THR A 1 167 ? 21.253 5.106 -6.327 1.00 94.81 167 THR A CA 1
ATOM 1251 C C . THR A 1 167 ? 21.747 6.545 -6.482 1.00 94.81 167 THR A C 1
ATOM 1253 O O . THR A 1 167 ? 21.669 7.334 -5.549 1.00 94.81 167 THR A O 1
ATOM 1256 N N . ASP A 1 168 ? 22.224 6.930 -7.666 1.00 93.62 168 ASP A N 1
ATOM 1257 C CA . ASP A 1 168 ? 22.658 8.301 -7.946 1.00 93.62 168 ASP A CA 1
ATOM 1258 C C . ASP A 1 168 ? 21.446 9.179 -8.325 1.00 93.62 168 ASP A C 1
ATOM 1260 O O . ASP A 1 168 ? 20.819 8.929 -9.365 1.00 93.62 168 ASP A O 1
ATOM 1264 N N . PRO A 1 169 ? 21.122 10.240 -7.556 1.00 89.25 169 PRO A N 1
ATOM 1265 C CA . PRO A 1 169 ? 20.034 11.161 -7.887 1.00 89.25 169 PRO A CA 1
ATOM 1266 C C . PRO A 1 169 ? 20.162 11.794 -9.279 1.00 89.25 169 PRO A C 1
ATOM 1268 O O . PRO A 1 169 ? 19.152 12.053 -9.932 1.00 89.25 169 PRO A O 1
ATOM 1271 N N . LYS A 1 170 ? 21.389 12.009 -9.774 1.00 88.56 170 LYS A N 1
ATOM 1272 C CA . LYS A 1 170 ? 21.622 12.542 -11.125 1.00 88.56 170 LYS A CA 1
ATOM 1273 C C . LYS A 1 170 ? 21.269 11.531 -12.211 1.00 88.56 170 LYS A C 1
ATOM 1275 O O . LYS A 1 170 ? 20.869 11.927 -13.299 1.00 88.56 170 LYS A O 1
ATOM 1280 N N . LYS A 1 171 ? 21.388 10.230 -11.933 1.00 92.19 171 LYS A N 1
ATOM 1281 C CA . LYS A 1 171 ? 20.966 9.167 -12.859 1.00 92.19 171 LYS A CA 1
ATOM 1282 C C . LYS A 1 171 ? 19.461 8.921 -12.802 1.00 92.19 171 LYS A C 1
ATOM 1284 O O . LYS A 1 171 ? 18.882 8.502 -13.801 1.00 92.19 171 LYS A O 1
ATOM 1289 N N . ALA A 1 172 ? 18.817 9.222 -11.673 1.00 94.38 172 ALA A N 1
ATOM 1290 C CA . ALA A 1 172 ? 17.370 9.086 -11.525 1.00 94.38 172 ALA A CA 1
ATOM 1291 C C . ALA A 1 172 ? 16.601 9.967 -12.522 1.00 94.38 172 ALA A C 1
ATOM 1293 O O . ALA A 1 172 ? 15.648 9.498 -13.143 1.00 94.38 172 ALA A O 1
ATOM 1294 N N . SER A 1 173 ? 17.048 11.208 -12.748 1.00 92.94 173 SER A N 1
ATOM 1295 C CA . SER A 1 173 ? 16.449 12.080 -13.770 1.00 92.94 173 SER A CA 1
ATOM 1296 C C . SER A 1 173 ? 16.589 11.496 -15.180 1.00 92.94 173 SER A C 1
ATOM 1298 O O . SER A 1 173 ? 15.641 11.549 -15.959 1.00 92.94 173 SER A O 1
ATOM 1300 N N . GLY A 1 174 ? 17.726 10.863 -15.489 1.00 94.19 174 GLY A N 1
ATOM 1301 C CA . GLY A 1 174 ? 17.934 10.138 -16.743 1.00 94.19 174 GLY A CA 1
ATOM 1302 C C . GLY A 1 174 ? 16.941 8.988 -16.937 1.00 94.19 174 GLY A C 1
ATOM 1303 O O . GLY A 1 174 ? 16.353 8.865 -18.009 1.00 94.19 174 GLY A O 1
ATOM 1304 N N . ALA A 1 175 ? 16.692 8.194 -15.892 1.00 95.44 175 ALA A N 1
ATOM 1305 C CA . ALA A 1 175 ? 15.721 7.100 -15.939 1.00 95.44 175 ALA A CA 1
ATOM 1306 C C . ALA A 1 175 ? 14.276 7.598 -16.145 1.00 95.44 175 ALA A C 1
ATOM 1308 O O . ALA A 1 175 ? 13.514 7.002 -16.906 1.00 95.44 175 ALA A O 1
ATOM 1309 N N . LEU A 1 176 ? 13.905 8.722 -15.523 1.00 95.38 176 LEU A N 1
ATOM 1310 C CA . LEU A 1 176 ? 12.595 9.349 -15.727 1.00 95.38 176 LEU A CA 1
ATOM 1311 C C . LEU A 1 176 ? 12.449 9.935 -17.138 1.00 95.38 176 LEU A C 1
ATOM 1313 O O . LEU A 1 176 ? 11.419 9.737 -17.778 1.00 95.38 176 LEU A O 1
ATOM 1317 N N . ASN A 1 177 ? 13.487 10.595 -17.659 1.00 95.31 177 ASN A N 1
ATOM 1318 C CA . ASN A 1 177 ? 13.496 11.095 -19.036 1.00 95.31 177 ASN A CA 1
ATOM 1319 C C . ASN A 1 177 ? 13.361 9.952 -20.051 1.00 95.31 177 ASN A C 1
ATOM 1321 O O . ASN A 1 177 ? 12.629 10.082 -21.032 1.00 95.31 177 ASN A O 1
ATOM 1325 N N . TRP A 1 178 ? 14.010 8.813 -19.791 1.00 96.19 178 TRP A N 1
ATOM 1326 C CA . TRP A 1 178 ? 13.821 7.604 -20.588 1.00 96.19 178 TRP A CA 1
ATOM 1327 C C . TRP A 1 178 ? 12.361 7.128 -20.556 1.00 96.19 178 TRP A C 1
ATOM 1329 O O . TRP A 1 178 ? 11.797 6.845 -21.609 1.00 96.19 178 TRP A O 1
ATOM 1339 N N . ALA A 1 179 ? 11.707 7.124 -19.388 1.00 96.44 179 ALA A N 1
ATOM 1340 C CA . ALA A 1 179 ? 10.299 6.732 -19.279 1.00 96.44 179 ALA A CA 1
ATOM 1341 C C . ALA A 1 179 ? 9.359 7.659 -20.079 1.00 96.44 179 ALA A C 1
ATOM 1343 O O . ALA A 1 179 ? 8.392 7.191 -20.681 1.00 96.44 179 ALA A O 1
ATOM 1344 N N . VAL A 1 180 ? 9.658 8.963 -20.145 1.00 97.81 180 VAL A N 1
ATOM 1345 C CA . VAL A 1 180 ? 8.923 9.927 -20.989 1.00 97.81 180 VAL A CA 1
ATOM 1346 C C . VAL A 1 180 ? 9.134 9.641 -22.481 1.00 97.81 180 VAL A C 1
ATOM 1348 O O . VAL A 1 180 ? 8.179 9.690 -23.264 1.00 97.81 180 VAL A O 1
ATOM 1351 N N . ALA A 1 181 ? 10.365 9.317 -22.882 1.00 97.88 181 ALA A N 1
ATOM 1352 C CA . ALA A 1 181 ? 10.679 8.946 -24.259 1.00 97.88 181 ALA A CA 1
ATOM 1353 C C . ALA A 1 181 ? 9.954 7.651 -24.671 1.00 97.88 181 ALA A C 1
ATOM 1355 O O . ALA A 1 181 ? 9.281 7.636 -25.700 1.00 97.88 181 ALA A O 1
ATOM 1356 N N . GLU A 1 182 ? 9.999 6.614 -23.830 1.00 97.62 182 GLU A N 1
ATOM 1357 C CA . GLU A 1 182 ? 9.290 5.341 -24.023 1.00 97.62 182 GLU A CA 1
ATOM 1358 C C . GLU A 1 182 ? 7.769 5.542 -24.115 1.00 97.62 182 GLU A C 1
ATOM 1360 O O . GLU A 1 182 ? 7.106 4.979 -24.985 1.00 97.62 182 GLU A O 1
ATOM 1365 N N . MET A 1 183 ? 7.192 6.394 -23.262 1.00 97.06 183 MET A N 1
ATOM 1366 C CA . MET A 1 183 ? 5.774 6.751 -23.347 1.00 97.06 183 MET A CA 1
ATOM 1367 C C . MET A 1 183 ? 5.433 7.381 -24.707 1.00 97.06 183 MET A C 1
ATOM 1369 O O . MET A 1 183 ? 4.417 7.037 -25.312 1.00 97.06 183 MET A O 1
ATOM 1373 N N . THR A 1 184 ? 6.279 8.294 -25.186 1.00 97.44 184 THR A N 1
ATOM 1374 C CA . THR A 1 184 ? 6.080 8.997 -26.461 1.00 97.44 184 THR A CA 1
ATOM 1375 C C . THR A 1 184 ? 6.198 8.044 -27.651 1.00 97.44 184 THR A C 1
ATOM 1377 O O . THR A 1 184 ? 5.381 8.106 -28.568 1.00 97.44 184 THR A O 1
ATOM 1380 N N . ASP A 1 185 ? 7.175 7.138 -27.626 1.00 97.38 185 ASP A N 1
ATOM 1381 C CA . ASP A 1 185 ? 7.349 6.094 -28.638 1.00 97.38 185 ASP A CA 1
ATOM 1382 C C . ASP A 1 185 ? 6.135 5.154 -28.703 1.00 97.38 185 ASP A C 1
ATOM 1384 O O . ASP A 1 185 ? 5.578 4.921 -29.777 1.00 97.38 185 ASP A O 1
ATOM 1388 N N . ARG A 1 186 ? 5.629 4.706 -27.545 1.00 96.69 186 ARG A N 1
ATOM 1389 C CA . ARG A 1 186 ? 4.400 3.899 -27.479 1.00 96.69 186 ARG A CA 1
ATOM 1390 C C . ARG A 1 186 ? 3.194 4.625 -28.060 1.00 96.69 186 ARG A C 1
ATOM 1392 O O . ARG A 1 186 ? 2.423 4.006 -28.785 1.00 96.69 186 ARG A O 1
ATOM 1399 N N . TYR A 1 187 ? 3.029 5.921 -27.786 1.00 95.56 187 TYR A N 1
ATOM 1400 C CA . TYR A 1 187 ? 1.931 6.691 -28.378 1.00 95.56 187 TYR A CA 1
ATOM 1401 C C . TYR A 1 187 ? 2.005 6.742 -29.906 1.00 95.56 187 TYR A C 1
ATOM 1403 O O . TYR A 1 187 ? 0.968 6.618 -30.554 1.00 95.56 187 TYR A O 1
ATOM 1411 N N . LYS A 1 188 ? 3.207 6.868 -30.484 1.00 95.75 188 LYS A N 1
ATOM 1412 C CA . LYS A 1 188 ? 3.395 6.817 -31.942 1.00 95.75 188 LYS A CA 1
ATOM 1413 C C . LYS A 1 188 ? 3.002 5.453 -32.505 1.00 95.75 188 LYS A C 1
ATOM 1415 O O . LYS A 1 188 ? 2.168 5.395 -33.401 1.00 95.75 188 LYS A O 1
ATOM 1420 N N . LYS A 1 189 ? 3.501 4.367 -31.909 1.00 96.31 189 LYS A N 1
ATOM 1421 C CA . LYS A 1 189 ? 3.166 2.990 -32.312 1.00 96.31 189 LYS A CA 1
ATOM 1422 C C . LYS A 1 189 ? 1.665 2.701 -32.224 1.00 96.31 189 LYS A C 1
ATOM 1424 O O . LYS A 1 189 ? 1.091 2.098 -33.123 1.00 96.31 189 LYS A O 1
ATOM 1429 N N . PHE A 1 190 ? 1.000 3.161 -31.164 1.00 95.94 190 PHE A N 1
ATOM 1430 C CA . PHE A 1 190 ? -0.451 3.014 -31.033 1.00 95.94 190 PHE A CA 1
ATOM 1431 C C . PHE A 1 190 ? -1.215 3.787 -32.112 1.00 95.94 190 PHE A C 1
ATOM 1433 O O . PHE A 1 190 ? -2.186 3.260 -32.654 1.00 95.94 190 PHE A O 1
ATOM 1440 N N . ALA A 1 191 ? -0.761 4.997 -32.458 1.00 93.69 191 ALA A N 1
ATOM 1441 C CA . ALA A 1 191 ? -1.349 5.788 -33.534 1.00 93.69 191 ALA A CA 1
ATOM 1442 C C . ALA A 1 191 ? -1.165 5.120 -34.908 1.00 93.69 191 ALA A C 1
ATOM 1444 O O . ALA A 1 191 ? -2.122 5.045 -35.672 1.00 93.69 191 ALA A O 1
ATOM 1445 N N . GLU A 1 192 ? 0.020 4.574 -35.195 1.00 94.75 192 GLU A N 1
ATOM 1446 C CA . GLU A 1 192 ? 0.308 3.825 -36.430 1.00 94.75 192 GLU A CA 1
ATOM 1447 C C . GLU A 1 192 ? -0.591 2.589 -36.584 1.00 94.75 192 GLU A C 1
ATO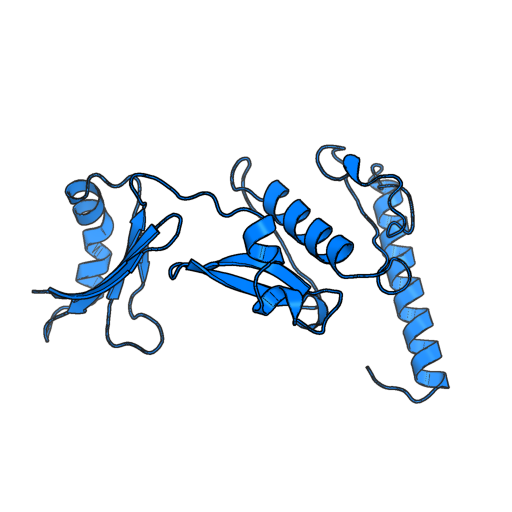M 1449 O O . GLU A 1 192 ? -1.038 2.274 -37.685 1.00 94.75 192 GLU A O 1
ATOM 1454 N N . CYS A 1 193 ? -0.909 1.915 -35.476 1.00 94.94 193 CYS A N 1
ATOM 1455 C CA . CYS A 1 193 ? -1.793 0.750 -35.466 1.00 94.94 193 CYS A CA 1
ATOM 1456 C C . CYS A 1 193 ? -3.286 1.085 -35.274 1.00 94.94 193 CYS A C 1
ATOM 1458 O O . CYS A 1 193 ? -4.094 0.163 -35.192 1.00 94.94 193 CYS A O 1
ATOM 1460 N N . ASN A 1 194 ? -3.676 2.365 -35.188 1.00 90.75 194 ASN A N 1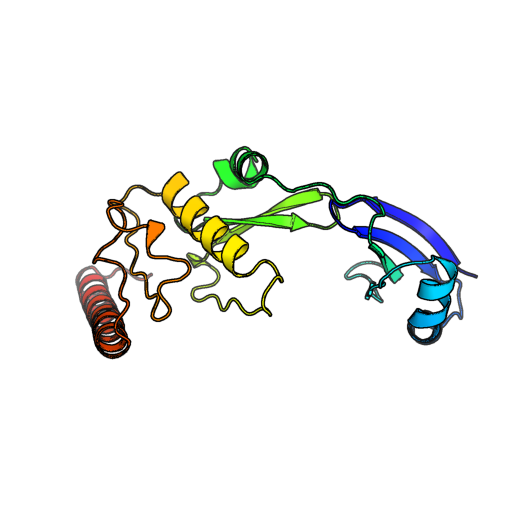
ATOM 1461 C CA . ASN A 1 194 ? -5.046 2.810 -34.879 1.00 90.75 194 ASN A CA 1
ATOM 1462 C C . ASN A 1 194 ? -5.653 2.189 -33.602 1.00 90.75 194 ASN A C 1
ATOM 1464 O O . ASN A 1 194 ? -6.867 1.999 -33.502 1.00 90.75 194 ASN A O 1
ATOM 1468 N N . VAL A 1 195 ? -4.826 1.896 -32.598 1.00 91.75 195 VAL A N 1
ATOM 1469 C CA . VAL A 1 195 ? -5.280 1.352 -31.311 1.00 91.75 195 VAL A CA 1
ATOM 1470 C C . VAL A 1 195 ? -5.367 2.486 -30.292 1.00 91.75 195 VAL A C 1
ATOM 1472 O O . VAL A 1 195 ? -4.449 3.294 -30.160 1.00 91.75 195 VAL A O 1
ATOM 1475 N N . ARG A 1 196 ? -6.476 2.560 -29.548 1.00 80.19 196 ARG A N 1
ATOM 1476 C CA . ARG A 1 196 ? -6.593 3.420 -28.358 1.00 80.19 196 ARG A CA 1
ATOM 1477 C C . ARG A 1 196 ? -6.379 2.577 -27.100 1.00 80.19 196 ARG A C 1
ATOM 1479 O O . ARG A 1 196 ? -6.729 1.400 -27.102 1.00 80.19 196 ARG A O 1
ATOM 1486 N N . ARG A 1 197 ? -5.772 3.192 -26.076 1.00 57.47 197 ARG A N 1
ATOM 1487 C CA . ARG A 1 197 ? -5.640 2.612 -24.729 1.00 57.47 197 ARG A CA 1
ATOM 1488 C C . ARG A 1 197 ? -6.993 2.201 -24.165 1.00 57.47 197 ARG A C 1
ATOM 1490 O O . ARG A 1 197 ? -7.951 2.982 -24.366 1.00 57.47 197 ARG A O 1
#

Secondary structure (DSSP, 8-state):
-EEEEEEEE-SSEEEEEEEEPTT--HHHHHTTHHHHHHHTT-S--EEESSPTTSSSEEEEEE-SSPPP--HHHHHHSHHHHT---TTEEEEEE-TTSPEEEEETTTSSS------TTSSHHHHHHHHHHHHHHH--TTT--B--B-TTSSSSGGGTT-TTBSSS-B--HHHHHHHHHHHHHHHHHHHHHHHHTT---

Sequence (197 aa):
GVTVTNISCGPSVTRYELLPEQGVKVSRIVSLTDDIKLSLAAADIRIEAPIPGKSAVGIEVPNKENNIVYLRELFESESFCRHKSRLAFAVGKDIGGQVVVTDIAKMPHLLIAGATGSGKSVCINTLIMSIIYKADPNDVKLIMVDPKVVELSVYNGIPHLLIPVVTDPKKASGALNWAVAEMTDRYKKFAECNVRR

Foldseek 3Di:
DKDFDDWAAAQWKIKTWIQDDPPDDPVVVVVCQVVVCVVVVAPGWDWDPPDVPDNTIIIITTDPHGHDFDLVVLCPDPCLVVDPDLQKFWQTADSNRHTDIDGCVVVVDDDQDDDPPPCSLVRVVRSVCSNVVRDDLVRAADAAEDLPPPRCQVVAPDSNYPDHHHNDPVVVVVVVVVVVVVVVVVVVVCVVVVHDD